Protein AF-A0A1I7E8C4-F1 (afdb_monomer_lite)

Radius of gyration: 21.81 Å; chains: 1; bounding box: 54×44×67 Å

pLDDT: mean 77.08, std 17.87, range [38.06, 98.31]

Secondary structure (DSSP, 8-state):
---HHHHHHHHHHTT---HHHHHHHHHHHHH-HHHHHHHHHHHHHHHHHHHHHHHHHHHHHTT-----------SSHHHHHHHHHHHHHHHHTT--TTHHHHHHHH--PPPP-SS----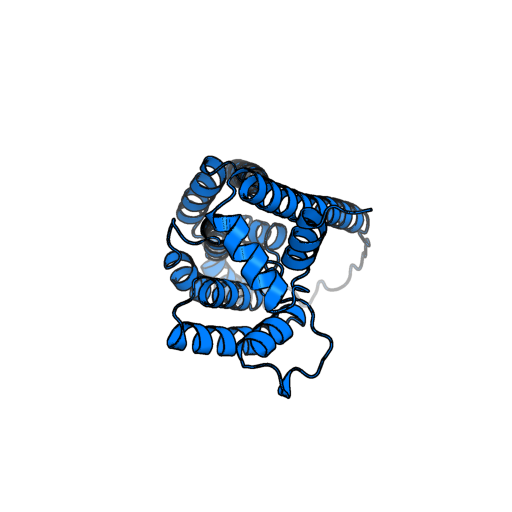S-TTTS-HHHHHHHHHHTT-HHHHHHHHHHHHHHH--HHHHHHHHHHHHHTT-HHHHHHHHTT--TTSTTHHHHHHHHHHHHHHTT-HHHHHHHHHHHHHHTSTTHHHHHHHHHHHHHT-

Foldseek 3Di:
DDDPLVVLLVCLQQVVDDPVSVVVLVVCCVPPPVSVVVSVVVVQVVVVVVVVVVVVVVVVVVVDDDDDDDPDDPPVPPVVCVVCVVVVCVVVVQDQPQLQVLLVVPDDQDQDRPDHPDPDDPPVPDLVSVLNVCVVVLVLVSNLVSLVVVCVVPVALVSLQNNLSSCVSVVNLVVSLVSLVPRDPPHPCVLVSLQSNLSSCSNVVNNVSSLVSLVVNLVVVGPCNVVSVVSNVSVVVSD

InterPro domains:
  IPR011990 Tetratricopeptide-like helical domain superfamily [G3DSA:1.25.40.10] (115-236)
  IPR011990 Tetratricopeptide-like helical domain superfamily [SSF48452] (126-220)

Sequence (239 aa):
MKSDQEVLIDGYLSNSLTALQKQEFNKLMSEDQQFAEEVAFHEKMKVAIRLEERERLKARFNTLDPQSNTKKMWWYAAAAILFFGIMGWWGSAQFSRDSENLYYSYFEPYPNVVEPIVRSDAEQSGLSAQAFAWYEKGEYEKANDAFATLFEENQKAADLFYQAISLMALDRSAEAIPLLEQQKEEDSFYEAAQWYLALAYLKEGQESQARFCLERVREAGGFLSSQAIDLLNELDNTK

Structure (mmCIF, N/CA/C/O backbone):
data_AF-A0A1I7E8C4-F1
#
_entry.id   AF-A0A1I7E8C4-F1
#
loop_
_atom_site.group_PDB
_atom_site.id
_atom_site.type_symbol
_atom_site.label_atom_id
_atom_site.label_alt_id
_atom_site.label_comp_id
_atom_site.label_asym_id
_atom_site.label_entity_id
_atom_site.label_seq_id
_atom_site.pdbx_PDB_ins_code
_atom_site.Cartn_x
_atom_site.Cartn_y
_atom_site.Cartn_z
_atom_site.occupancy
_atom_site.B_iso_or_equiv
_atom_site.auth_seq_id
_atom_site.auth_comp_id
_atom_site.auth_asym_id
_atom_site.auth_atom_id
_atom_site.pdbx_PDB_model_num
ATOM 1 N N . MET A 1 1 ? -3.407 7.619 -37.950 1.00 43.75 1 MET A N 1
ATOM 2 C CA . MET A 1 1 ? -2.054 7.166 -37.564 1.00 43.75 1 MET A CA 1
ATOM 3 C C . MET A 1 1 ? -1.807 7.746 -36.193 1.00 43.75 1 MET A C 1
ATOM 5 O O . MET A 1 1 ? -2.044 8.938 -36.056 1.00 43.75 1 MET A O 1
ATOM 9 N N . LYS A 1 2 ? -1.465 6.918 -35.202 1.00 54.47 2 LYS A N 1
ATOM 10 C CA . LYS A 1 2 ? -1.062 7.429 -33.886 1.00 54.47 2 LYS A CA 1
ATOM 11 C C . LYS A 1 2 ? 0.252 8.191 -34.032 1.00 54.47 2 LYS A C 1
ATOM 13 O O . LYS A 1 2 ? 1.054 7.818 -34.892 1.00 54.47 2 LYS A O 1
ATOM 18 N N . SER A 1 3 ? 0.427 9.254 -33.255 1.00 80.31 3 SER A N 1
ATOM 19 C CA . SER A 1 3 ? 1.704 9.973 -33.184 1.00 80.31 3 SER A CA 1
ATOM 20 C C . SER A 1 3 ? 2.790 9.046 -32.626 1.00 80.31 3 SER A C 1
ATOM 22 O O . SER A 1 3 ? 2.492 8.181 -31.803 1.00 80.31 3 SER A O 1
ATOM 24 N N . ASP A 1 4 ? 4.049 9.229 -33.031 1.00 80.31 4 ASP A N 1
ATOM 25 C CA . ASP A 1 4 ? 5.172 8.462 -32.472 1.00 80.31 4 ASP A CA 1
ATOM 26 C C . ASP A 1 4 ? 5.273 8.651 -30.943 1.00 80.31 4 ASP A C 1
ATOM 28 O O . ASP A 1 4 ? 5.605 7.711 -30.223 1.00 80.31 4 ASP A O 1
ATOM 32 N N . GLN A 1 5 ? 4.876 9.824 -30.433 1.00 82.06 5 GLN A N 1
ATOM 33 C CA . GLN A 1 5 ? 4.755 10.107 -28.997 1.00 82.06 5 GLN A CA 1
ATOM 34 C C . GLN A 1 5 ? 3.624 9.304 -28.336 1.00 82.06 5 GLN A C 1
ATOM 36 O O . GLN A 1 5 ? 3.854 8.674 -27.309 1.00 82.06 5 GLN A O 1
ATOM 41 N N . GLU A 1 6 ? 2.436 9.228 -28.945 1.00 79.19 6 GLU A N 1
ATOM 42 C CA . GLU A 1 6 ? 1.324 8.415 -28.420 1.00 79.19 6 GLU A CA 1
ATOM 43 C C . GLU A 1 6 ? 1.687 6.926 -28.355 1.00 79.19 6 GLU A C 1
ATOM 45 O O . GLU A 1 6 ? 1.296 6.233 -27.421 1.00 79.19 6 GLU A O 1
ATOM 50 N N . VAL A 1 7 ? 2.461 6.419 -29.321 1.00 83.19 7 VAL A N 1
ATOM 51 C CA . VAL A 1 7 ? 2.943 5.027 -29.309 1.00 83.19 7 VAL A CA 1
ATOM 52 C C . VAL A 1 7 ? 3.893 4.784 -28.135 1.00 83.19 7 VAL A C 1
ATOM 54 O O . VAL A 1 7 ? 3.841 3.719 -27.518 1.00 83.19 7 VAL A O 1
ATOM 57 N N . LEU A 1 8 ? 4.739 5.763 -27.806 1.00 84.62 8 LEU A N 1
ATOM 58 C CA . LEU A 1 8 ? 5.623 5.697 -26.645 1.00 84.62 8 LEU A CA 1
ATOM 59 C C . LEU A 1 8 ? 4.842 5.793 -25.328 1.00 84.62 8 LEU A C 1
ATOM 61 O O . LEU A 1 8 ? 5.138 5.041 -24.406 1.00 84.62 8 LEU A O 1
ATOM 65 N N . ILE A 1 9 ? 3.821 6.648 -25.248 1.00 81.75 9 ILE A N 1
ATOM 66 C CA . ILE A 1 9 ? 2.951 6.774 -24.069 1.00 81.75 9 ILE A CA 1
ATOM 67 C C . ILE A 1 9 ? 2.150 5.485 -23.860 1.00 81.75 9 ILE A C 1
ATOM 69 O O . ILE A 1 9 ? 2.196 4.889 -22.787 1.00 81.75 9 ILE A O 1
ATOM 73 N N . ASP A 1 10 ? 1.470 4.987 -24.891 1.00 74.69 10 ASP A N 1
ATOM 74 C CA . ASP A 1 10 ? 0.711 3.735 -24.822 1.00 74.69 10 ASP A CA 1
ATOM 75 C C . ASP A 1 10 ? 1.617 2.553 -24.481 1.00 74.69 10 ASP A C 1
ATOM 77 O O . ASP A 1 10 ? 1.262 1.696 -23.665 1.00 74.69 10 ASP A O 1
ATOM 81 N N . GLY A 1 11 ? 2.799 2.506 -25.097 1.00 72.81 11 GLY A N 1
ATOM 82 C CA . GLY A 1 11 ? 3.806 1.493 -24.832 1.00 72.81 11 GLY A CA 1
ATOM 83 C C . GLY A 1 11 ? 4.326 1.563 -23.399 1.00 72.81 11 GLY A C 1
ATOM 84 O O . GLY A 1 11 ? 4.475 0.524 -22.764 1.00 72.81 11 GLY A O 1
ATOM 85 N N . TYR A 1 12 ? 4.543 2.762 -22.860 1.00 82.56 12 TYR A N 1
ATOM 86 C CA . TYR A 1 12 ? 4.941 2.983 -21.470 1.00 82.56 12 TYR A CA 1
ATOM 87 C C . TYR A 1 12 ? 3.856 2.503 -20.504 1.00 82.56 12 TYR A C 1
ATOM 89 O O . TYR A 1 12 ? 4.106 1.648 -19.658 1.00 82.56 12 TYR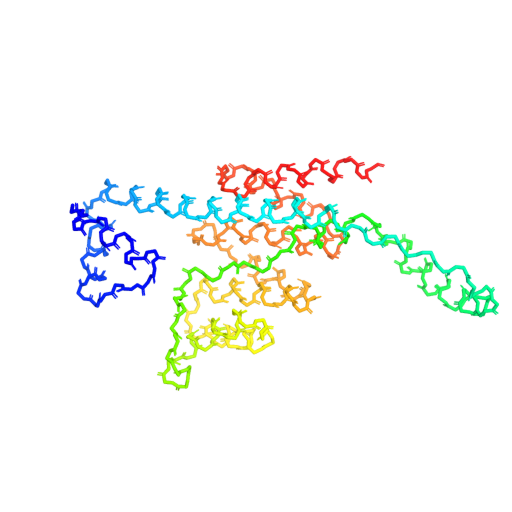 A O 1
ATOM 97 N N . LEU A 1 13 ? 2.613 2.940 -20.711 1.00 72.12 13 LEU A N 1
ATOM 98 C CA . LEU A 1 13 ? 1.470 2.583 -19.866 1.00 72.12 13 LEU A CA 1
ATOM 99 C C . LEU A 1 13 ? 1.130 1.093 -19.917 1.00 72.12 13 LEU A C 1
ATOM 101 O O . LEU A 1 13 ? 0.469 0.576 -19.015 1.00 72.12 13 LEU A O 1
ATOM 105 N N . SER A 1 14 ? 1.490 0.406 -21.000 1.00 72.31 14 SER A N 1
ATOM 106 C CA . SER A 1 14 ? 1.326 -1.043 -21.167 1.00 72.31 14 SER A CA 1
ATOM 107 C C . SER A 1 14 ? 2.608 -1.837 -20.887 1.00 72.31 14 SER A C 1
ATOM 109 O O . SER A 1 14 ? 2.604 -3.051 -21.070 1.00 72.31 14 SER A O 1
ATOM 111 N N . ASN A 1 15 ? 3.683 -1.152 -20.481 1.00 71.06 15 ASN A N 1
ATOM 112 C CA . ASN A 1 15 ? 5.070 -1.618 -20.396 1.00 71.06 15 ASN A CA 1
ATOM 113 C C . ASN A 1 15 ? 5.481 -2.569 -21.540 1.00 71.06 15 ASN A C 1
ATOM 115 O O . ASN A 1 15 ? 6.072 -3.625 -21.341 1.00 71.06 15 ASN A O 1
ATOM 119 N N . SER A 1 16 ? 5.162 -2.172 -22.770 1.00 77.56 16 SER A N 1
ATOM 120 C CA . SER A 1 16 ? 5.524 -2.863 -24.011 1.00 77.56 16 SER A CA 1
ATOM 121 C C . SER A 1 16 ? 6.639 -2.156 -24.796 1.00 77.56 16 SER A C 1
ATOM 123 O O . SER A 1 16 ? 6.930 -2.532 -25.933 1.00 77.56 16 SER A O 1
ATOM 125 N N . LEU A 1 17 ? 7.293 -1.147 -24.200 1.00 76.62 17 LEU A N 1
ATOM 126 C CA . LEU A 1 17 ? 8.412 -0.445 -24.834 1.00 76.62 17 LEU A CA 1
ATOM 127 C C . LEU A 1 17 ? 9.632 -1.353 -25.002 1.00 76.62 17 LEU A C 1
ATOM 129 O O . LEU A 1 17 ? 10.129 -1.960 -24.054 1.00 76.62 17 LEU A O 1
ATOM 133 N N . THR A 1 18 ? 10.183 -1.364 -26.213 1.00 83.62 18 THR A N 1
ATOM 134 C CA . THR A 1 18 ? 11.514 -1.925 -26.477 1.00 83.62 18 THR A CA 1
ATOM 135 C C . THR A 1 18 ? 12.613 -1.089 -25.815 1.00 83.62 18 THR A C 1
ATOM 137 O O . THR A 1 18 ? 12.408 0.076 -25.480 1.00 83.62 18 THR A O 1
ATOM 140 N N . ALA A 1 19 ? 13.820 -1.645 -25.670 1.00 80.75 19 ALA A N 1
ATOM 141 C CA . ALA A 1 19 ? 14.951 -0.933 -25.061 1.00 80.75 19 ALA A CA 1
ATOM 142 C C . ALA A 1 19 ? 15.253 0.422 -25.736 1.00 80.75 19 ALA A C 1
ATOM 144 O O . ALA A 1 19 ? 15.500 1.410 -25.047 1.00 80.75 19 ALA A O 1
ATOM 145 N N . LEU A 1 20 ? 15.165 0.485 -27.071 1.00 79.56 20 LEU A N 1
ATOM 146 C CA . LEU A 1 20 ? 15.353 1.724 -27.834 1.00 79.56 20 LEU A CA 1
ATOM 147 C C . LEU A 1 20 ? 14.235 2.737 -27.567 1.00 79.56 20 LEU A C 1
ATOM 149 O O . LEU A 1 20 ? 14.500 3.916 -27.362 1.00 79.56 20 LEU A O 1
ATOM 153 N N . GLN A 1 21 ? 12.987 2.273 -27.513 1.00 77.69 21 GLN A N 1
ATOM 154 C CA . GLN A 1 21 ? 11.841 3.129 -27.210 1.00 77.69 21 GLN A CA 1
ATOM 155 C C . GLN A 1 21 ? 11.849 3.619 -25.763 1.00 77.69 21 GLN A C 1
ATOM 157 O O . GLN A 1 21 ? 11.443 4.742 -25.508 1.00 77.69 21 GLN A O 1
ATOM 162 N N . LYS A 1 22 ? 12.337 2.814 -24.816 1.00 83.31 22 LYS A N 1
ATOM 163 C CA . LYS A 1 22 ? 12.478 3.209 -23.411 1.00 83.31 22 LYS A CA 1
ATOM 164 C C . LYS A 1 22 ? 13.545 4.291 -23.241 1.00 83.31 22 LYS A C 1
ATOM 166 O O . LYS A 1 22 ? 13.355 5.222 -22.468 1.00 83.31 22 LYS A O 1
ATOM 171 N N . GLN A 1 23 ? 14.642 4.196 -23.994 1.00 86.12 23 GLN A N 1
ATOM 172 C CA . GLN A 1 23 ? 15.657 5.247 -24.040 1.00 86.12 23 GLN A CA 1
ATOM 173 C C . GLN A 1 23 ? 15.088 6.552 -24.612 1.00 86.12 23 GLN A C 1
ATOM 175 O O . GLN A 1 23 ? 15.300 7.610 -24.023 1.00 86.12 23 GLN A O 1
ATOM 180 N N . GLU A 1 24 ? 14.344 6.473 -25.715 1.00 86.75 24 GLU A N 1
ATOM 181 C CA . GLU A 1 24 ? 13.704 7.641 -26.329 1.00 86.75 24 GLU A CA 1
ATOM 182 C C . GLU A 1 24 ? 12.630 8.250 -25.418 1.00 86.75 24 GLU A C 1
ATOM 184 O O . GLU A 1 24 ? 12.605 9.458 -25.213 1.00 86.75 24 GLU A O 1
ATOM 189 N N . PHE A 1 25 ? 11.804 7.413 -24.791 1.00 90.38 25 PHE A N 1
ATOM 190 C CA . PHE A 1 25 ? 10.802 7.832 -23.817 1.00 90.38 25 PHE A CA 1
ATOM 191 C C . PHE A 1 25 ? 11.436 8.593 -22.649 1.00 90.38 25 PHE A C 1
ATOM 193 O O . PHE A 1 25 ? 11.010 9.699 -22.337 1.00 90.38 25 PHE A O 1
ATOM 200 N N . ASN A 1 26 ? 12.494 8.045 -22.041 1.00 87.38 26 ASN A N 1
ATOM 201 C CA . ASN A 1 26 ? 13.185 8.691 -20.922 1.00 87.38 26 ASN A CA 1
ATOM 202 C C . ASN A 1 26 ? 13.819 10.025 -21.330 1.00 87.38 26 ASN A C 1
ATOM 204 O O . ASN A 1 26 ? 13.781 10.985 -20.564 1.00 87.38 26 ASN A O 1
ATOM 208 N N . LYS A 1 27 ? 14.391 10.086 -22.536 1.00 90.69 27 LYS A N 1
ATOM 209 C CA . LYS A 1 27 ? 14.957 11.315 -23.088 1.00 90.69 27 LYS A CA 1
ATOM 210 C C . LYS A 1 27 ? 13.877 12.386 -23.230 1.00 90.69 27 LYS A C 1
ATOM 212 O O . LYS A 1 27 ? 14.035 13.472 -22.675 1.00 90.69 27 LYS A O 1
ATOM 217 N N . LEU A 1 28 ? 12.764 12.058 -23.886 1.00 88.38 28 LEU A N 1
ATOM 218 C CA . LEU A 1 28 ? 11.623 12.962 -24.036 1.00 88.38 28 LEU A CA 1
ATOM 219 C C . LEU A 1 28 ? 11.037 13.360 -22.676 1.00 88.38 28 LEU A C 1
ATOM 221 O O . LEU A 1 28 ? 10.656 14.508 -22.501 1.00 88.38 28 LEU A O 1
ATOM 225 N N . MET A 1 29 ? 11.059 12.471 -21.681 1.00 87.38 29 MET A N 1
ATOM 226 C CA . MET A 1 29 ? 10.617 12.796 -20.324 1.00 87.38 29 MET A CA 1
ATOM 227 C C . MET A 1 29 ? 11.492 13.807 -19.593 1.00 87.38 29 MET A C 1
ATOM 229 O O . MET A 1 29 ? 10.996 14.553 -18.754 1.00 87.38 29 MET A O 1
ATOM 233 N N . SER A 1 30 ? 12.780 13.860 -19.922 1.00 86.94 30 SER A N 1
ATOM 234 C CA . SER A 1 30 ? 13.703 14.842 -19.351 1.00 86.94 30 SER A CA 1
ATOM 235 C C . SER A 1 30 ? 13.810 16.142 -20.152 1.00 86.94 30 SER A C 1
ATOM 237 O O . SER A 1 30 ? 14.129 17.182 -19.581 1.00 86.94 30 SER A O 1
ATOM 239 N N . GLU A 1 31 ? 13.581 16.088 -21.466 1.00 89.69 31 GLU A N 1
ATOM 240 C CA . GLU A 1 31 ? 13.843 17.202 -22.386 1.00 89.69 31 GLU A CA 1
ATOM 241 C C . GLU A 1 31 ? 12.569 17.939 -22.827 1.00 89.69 31 GLU A C 1
ATOM 243 O O . GLU A 1 31 ? 12.647 19.114 -23.187 1.00 89.69 31 GLU A O 1
ATOM 248 N N . ASP A 1 32 ? 11.406 17.282 -22.789 1.00 91.25 32 ASP A N 1
ATOM 249 C CA . ASP A 1 32 ? 10.129 17.818 -23.260 1.00 91.25 32 ASP A CA 1
ATOM 250 C C . ASP A 1 32 ? 9.081 17.821 -22.136 1.00 91.25 32 ASP A C 1
ATOM 252 O O . ASP A 1 32 ? 8.469 16.808 -21.789 1.00 91.25 32 ASP A O 1
ATOM 256 N N . GLN A 1 33 ? 8.854 19.011 -21.579 1.00 85.00 33 GLN A N 1
ATOM 257 C CA . GLN A 1 33 ? 7.857 19.227 -20.534 1.00 85.00 33 GLN A CA 1
ATOM 258 C C . GLN A 1 33 ? 6.432 18.901 -21.009 1.00 85.00 33 GLN A C 1
ATOM 260 O O . GLN A 1 33 ? 5.639 18.372 -20.232 1.00 85.00 33 GLN A O 1
ATOM 265 N N . GLN A 1 34 ? 6.100 19.182 -22.272 1.00 83.44 34 GLN A N 1
ATOM 266 C CA . GLN A 1 34 ? 4.759 18.941 -22.803 1.00 83.44 34 GLN A CA 1
ATOM 267 C C . GLN A 1 34 ? 4.477 17.437 -22.890 1.00 83.44 34 GLN A C 1
ATOM 269 O O . GLN A 1 34 ? 3.398 16.984 -22.515 1.00 83.44 34 GLN A O 1
ATOM 274 N N . PHE A 1 35 ? 5.476 16.656 -23.302 1.00 87.06 35 PHE A N 1
ATOM 275 C CA . PHE A 1 35 ? 5.388 15.199 -23.324 1.00 87.06 35 PHE A CA 1
ATOM 276 C C . PHE A 1 35 ? 5.259 14.601 -21.908 1.00 87.06 35 PHE A C 1
ATOM 278 O O . PHE A 1 35 ? 4.495 13.657 -21.706 1.00 87.06 35 PHE A O 1
ATOM 285 N N . ALA A 1 36 ? 5.941 15.168 -20.905 1.00 79.56 36 ALA A N 1
ATOM 286 C CA . ALA A 1 36 ? 5.804 14.752 -19.502 1.00 79.56 36 ALA A CA 1
ATOM 287 C C . ALA A 1 36 ? 4.412 15.017 -18.925 1.00 79.56 36 ALA A C 1
ATOM 289 O O . ALA A 1 36 ? 3.841 14.157 -18.248 1.00 79.56 36 ALA A O 1
ATOM 290 N N . GLU A 1 37 ? 3.834 16.176 -19.230 1.00 79.69 37 GLU A N 1
ATOM 291 C CA . GLU A 1 37 ? 2.463 16.503 -18.838 1.00 79.69 37 GLU A CA 1
ATOM 292 C C . GLU A 1 37 ? 1.444 15.563 -19.505 1.00 79.69 37 GLU A C 1
ATOM 294 O O . GLU A 1 37 ? 0.478 15.141 -18.864 1.00 79.69 37 GLU A O 1
ATOM 299 N N . GLU A 1 38 ? 1.683 15.172 -20.758 1.00 77.12 38 GLU A N 1
ATOM 300 C CA . GLU A 1 38 ? 0.827 14.247 -21.505 1.00 77.12 38 GLU A CA 1
ATOM 301 C C . GLU A 1 38 ? 0.887 12.812 -20.952 1.00 77.12 38 GLU A C 1
ATOM 303 O O . GLU A 1 38 ? -0.157 12.189 -20.746 1.00 77.12 38 GLU A O 1
ATOM 308 N N . VAL A 1 39 ? 2.078 12.309 -20.602 1.00 82.19 39 VAL A N 1
ATOM 309 C CA . VAL A 1 39 ? 2.235 11.025 -19.891 1.00 82.19 39 VAL A CA 1
ATOM 310 C C . VAL A 1 39 ? 1.458 11.038 -18.575 1.00 82.19 39 VAL A C 1
ATOM 312 O O . VAL A 1 39 ? 0.634 10.150 -18.341 1.00 82.19 39 VAL A O 1
ATOM 315 N N . ALA A 1 40 ? 1.658 12.068 -17.748 1.00 76.75 40 ALA A N 1
ATOM 316 C CA . ALA A 1 40 ? 0.983 12.189 -16.458 1.00 76.75 40 ALA A CA 1
ATOM 317 C C . ALA A 1 40 ? -0.546 12.269 -16.611 1.00 76.75 40 ALA A C 1
ATOM 319 O O . ALA A 1 40 ? -1.295 11.735 -15.791 1.00 76.75 40 ALA A O 1
ATOM 320 N N . PHE A 1 41 ? -1.040 12.919 -17.667 1.00 78.88 41 PHE A N 1
ATOM 321 C CA . PHE A 1 41 ? -2.466 12.963 -17.983 1.00 78.88 41 PHE A CA 1
ATOM 322 C C . PHE A 1 41 ? -3.018 11.582 -18.360 1.00 78.88 41 PHE A C 1
ATOM 324 O O . PHE A 1 41 ? -4.056 11.168 -17.834 1.00 78.88 41 PHE A O 1
ATOM 331 N N . HIS A 1 42 ? -2.322 10.841 -19.223 1.00 70.62 42 HIS A N 1
ATOM 332 C CA . HIS A 1 42 ? -2.754 9.505 -19.625 1.00 70.62 42 HIS A CA 1
ATOM 333 C C . HIS A 1 42 ? -2.702 8.490 -18.470 1.00 70.62 42 HIS A C 1
ATOM 335 O O . HIS A 1 42 ? -3.591 7.640 -18.368 1.00 70.62 42 HIS A O 1
ATOM 341 N N . GLU A 1 43 ? -1.723 8.591 -17.566 1.00 74.56 43 GLU A N 1
ATOM 342 C CA . GLU A 1 43 ? -1.694 7.812 -16.322 1.00 74.56 43 GLU A CA 1
ATOM 343 C C . GLU A 1 43 ? -2.929 8.091 -15.463 1.00 74.56 43 GLU A C 1
ATOM 345 O O . GLU A 1 43 ? -3.655 7.160 -15.097 1.00 74.56 43 GLU A O 1
ATOM 350 N N . LYS A 1 44 ? -3.225 9.375 -15.218 1.00 67.50 44 LYS A N 1
ATOM 351 C CA . LYS A 1 44 ? -4.407 9.811 -14.459 1.00 67.50 44 LYS A CA 1
ATOM 352 C C . LYS A 1 44 ? -5.702 9.292 -15.077 1.00 67.50 44 LYS A C 1
ATOM 354 O O . LYS A 1 44 ? -6.553 8.774 -14.358 1.00 67.50 44 LYS A O 1
ATOM 359 N N . MET A 1 45 ? -5.843 9.370 -16.400 1.00 70.31 45 MET A N 1
ATOM 360 C CA . MET A 1 45 ? -7.012 8.845 -17.111 1.00 70.31 45 MET A CA 1
ATOM 361 C C . MET A 1 45 ? -7.166 7.333 -16.952 1.00 70.31 45 MET A C 1
ATOM 363 O O . MET A 1 45 ? -8.266 6.847 -16.696 1.00 70.31 45 MET A O 1
ATOM 367 N N . LYS A 1 46 ? -6.082 6.568 -17.101 1.00 67.12 46 LYS A N 1
ATOM 368 C CA . LYS A 1 46 ? -6.133 5.104 -17.021 1.00 67.12 46 LYS A CA 1
ATOM 369 C C . LYS A 1 46 ? -6.512 4.629 -15.620 1.00 67.12 46 LYS A C 1
ATOM 371 O O . LYS A 1 46 ? -7.271 3.670 -15.478 1.00 67.12 46 LYS A O 1
ATOM 376 N N . VAL A 1 47 ? -5.997 5.308 -14.599 1.00 66.75 47 VAL A N 1
ATOM 377 C CA . VAL A 1 47 ? -6.346 5.076 -13.195 1.00 66.75 47 VAL A CA 1
ATOM 378 C C . VAL A 1 47 ? -7.814 5.436 -12.950 1.00 66.75 47 VAL A C 1
ATOM 380 O O . VAL A 1 47 ? -8.562 4.594 -12.456 1.00 66.75 47 VAL A O 1
ATOM 383 N N . ALA A 1 48 ? -8.260 6.615 -13.394 1.00 66.50 48 ALA A N 1
ATOM 384 C CA . ALA A 1 48 ? -9.643 7.063 -13.238 1.00 66.50 48 ALA A CA 1
ATOM 385 C C . ALA A 1 48 ? -10.666 6.130 -13.904 1.00 66.50 48 ALA A C 1
ATOM 387 O O . ALA A 1 48 ? -11.650 5.764 -13.267 1.00 66.50 48 ALA A O 1
ATOM 388 N N . ILE A 1 49 ? -10.411 5.674 -15.136 1.00 66.56 49 ILE A N 1
ATOM 389 C CA . ILE A 1 49 ? -11.297 4.737 -15.849 1.00 66.56 49 ILE A CA 1
ATOM 390 C C . ILE A 1 49 ? -11.440 3.420 -15.078 1.00 66.56 49 ILE A C 1
ATOM 392 O O . ILE A 1 49 ? -12.547 2.914 -14.919 1.00 66.56 49 ILE A O 1
ATOM 396 N N . ARG A 1 50 ? -10.337 2.868 -14.557 1.00 63.88 50 ARG A N 1
ATOM 397 C CA . ARG A 1 50 ? -10.387 1.617 -13.782 1.00 63.88 50 ARG A CA 1
ATOM 398 C C . ARG A 1 50 ? -11.168 1.772 -12.482 1.00 63.88 50 ARG A C 1
ATOM 400 O O . ARG A 1 50 ? -11.836 0.834 -12.056 1.00 63.88 50 ARG A O 1
ATOM 407 N N . LEU A 1 51 ? -11.080 2.935 -11.847 1.00 62.53 51 LEU A N 1
ATOM 408 C CA . LEU A 1 51 ? -11.785 3.209 -10.599 1.00 62.53 51 LEU A CA 1
ATOM 409 C C . LEU A 1 51 ? -13.271 3.493 -10.832 1.00 62.53 51 LEU A C 1
ATOM 411 O O . LEU A 1 51 ? -14.098 3.007 -10.070 1.00 62.53 51 LEU A O 1
ATOM 415 N N . GLU A 1 52 ? -13.636 4.142 -11.935 1.00 67.69 52 GLU A N 1
ATOM 416 C CA . GLU A 1 52 ? -15.034 4.244 -12.365 1.00 67.69 52 GLU A CA 1
ATOM 417 C C . GLU A 1 52 ? -15.628 2.862 -12.699 1.00 67.69 52 GLU A C 1
ATOM 419 O O . GLU A 1 52 ? -16.740 2.531 -12.280 1.00 67.69 52 GLU A O 1
ATOM 424 N N . GLU A 1 53 ? -14.879 2.008 -13.408 1.00 66.38 53 GLU A N 1
ATOM 425 C CA . GLU A 1 53 ? -15.279 0.619 -13.662 1.00 66.38 53 GLU A CA 1
ATOM 426 C C . GLU A 1 53 ? -15.474 -0.163 -12.357 1.00 66.38 53 GLU A C 1
ATOM 428 O O . GLU A 1 53 ? -16.451 -0.908 -12.230 1.00 66.38 53 GLU A O 1
ATOM 433 N N . ARG A 1 54 ? -14.594 0.046 -11.372 1.00 62.25 54 ARG A N 1
ATOM 434 C CA . ARG A 1 54 ? -14.680 -0.539 -10.029 1.00 62.25 54 ARG A CA 1
ATOM 435 C C . ARG A 1 54 ? -15.931 -0.081 -9.280 1.00 62.25 54 ARG A C 1
ATOM 437 O O . ARG A 1 54 ? -16.665 -0.932 -8.783 1.00 62.25 54 ARG A O 1
ATOM 444 N N . GLU A 1 55 ? -16.223 1.216 -9.239 1.00 71.00 55 GLU A N 1
ATOM 445 C CA . GLU A 1 55 ? -17.439 1.740 -8.597 1.00 71.00 55 GLU A CA 1
ATOM 446 C C . GLU A 1 55 ? -18.704 1.187 -9.260 1.00 71.00 55 GLU A C 1
ATOM 448 O O . GLU A 1 55 ? -19.654 0.759 -8.598 1.00 71.00 55 GLU A O 1
ATOM 453 N N . ARG A 1 56 ? -18.695 1.067 -10.590 1.00 66.50 56 ARG A N 1
ATOM 454 C CA . ARG A 1 56 ? -19.790 0.450 -11.343 1.00 66.50 56 ARG A CA 1
ATOM 455 C C . ARG A 1 56 ? -19.945 -1.046 -11.045 1.00 66.50 56 ARG A C 1
ATOM 457 O O . ARG A 1 56 ? -21.071 -1.552 -11.029 1.00 66.50 56 ARG A O 1
ATOM 464 N N . LEU A 1 57 ? -18.843 -1.762 -10.825 1.00 65.12 57 LEU A N 1
ATOM 465 C CA . LEU A 1 57 ? -18.830 -3.166 -10.402 1.00 65.12 57 LEU A CA 1
ATOM 466 C C . LEU A 1 57 ? -19.366 -3.324 -8.973 1.00 65.12 57 LEU A C 1
ATOM 468 O O . LEU A 1 57 ? -20.257 -4.147 -8.761 1.00 65.12 57 LEU A O 1
ATOM 472 N N . LYS A 1 58 ? -18.916 -2.497 -8.023 1.00 63.91 58 LYS A N 1
ATOM 473 C CA . LYS A 1 58 ? -19.426 -2.458 -6.641 1.00 63.91 58 LYS A CA 1
ATOM 474 C C . LYS A 1 58 ? -20.926 -2.164 -6.597 1.00 63.91 58 LYS A C 1
ATOM 476 O O . LYS A 1 58 ? -21.682 -2.902 -5.966 1.00 63.91 58 LYS A O 1
ATOM 481 N N . ALA A 1 59 ? -21.389 -1.169 -7.355 1.00 72.88 59 ALA A N 1
ATOM 482 C CA . ALA A 1 59 ? -22.808 -0.840 -7.465 1.00 72.88 59 ALA A CA 1
ATOM 483 C C . ALA A 1 59 ? -23.649 -2.011 -8.007 1.00 72.88 59 ALA A C 1
ATOM 485 O O . ALA A 1 59 ? -24.785 -2.203 -7.580 1.00 72.88 59 ALA A O 1
ATOM 486 N N . ARG A 1 60 ? -23.098 -2.834 -8.914 1.00 63.22 60 ARG A N 1
ATOM 487 C CA . ARG A 1 60 ? -23.757 -4.071 -9.364 1.00 63.22 60 ARG A CA 1
ATOM 488 C C . ARG A 1 60 ? -23.785 -5.147 -8.280 1.00 63.22 60 ARG A C 1
ATOM 490 O O . ARG A 1 60 ? -24.810 -5.810 -8.140 1.00 63.22 60 ARG A O 1
ATOM 497 N N . PHE A 1 61 ? -22.714 -5.319 -7.512 1.00 54.78 61 PHE A N 1
ATOM 498 C CA . PHE A 1 61 ? -22.668 -6.311 -6.432 1.00 54.78 61 PHE A CA 1
ATOM 499 C C . PHE A 1 61 ? -23.635 -5.989 -5.286 1.00 54.78 61 PHE A C 1
ATOM 501 O O . PHE A 1 61 ? -24.326 -6.891 -4.823 1.00 54.78 61 PHE A O 1
ATOM 508 N N . ASN A 1 62 ? -23.809 -4.715 -4.928 1.00 56.47 62 ASN A N 1
ATOM 509 C CA . ASN A 1 62 ? -24.777 -4.292 -3.905 1.00 56.47 62 ASN A CA 1
ATOM 510 C C . ASN A 1 62 ? -26.252 -4.511 -4.304 1.00 56.47 62 ASN A C 1
ATOM 512 O O . ASN A 1 62 ? -27.140 -4.398 -3.464 1.00 56.47 62 ASN A O 1
ATOM 516 N N . THR A 1 63 ? -26.541 -4.851 -5.567 1.00 58.59 63 THR A N 1
ATOM 517 C CA . THR A 1 63 ? -27.896 -5.248 -6.008 1.00 58.59 63 THR A CA 1
ATOM 518 C C . THR A 1 63 ? -28.163 -6.755 -5.910 1.00 58.59 63 THR A C 1
ATOM 520 O O . THR A 1 63 ? -29.272 -7.200 -6.211 1.00 58.59 63 THR A O 1
ATOM 523 N N . LEU A 1 64 ? -27.175 -7.549 -5.482 1.00 50.38 64 LEU A N 1
ATOM 524 C CA . LEU A 1 64 ? -27.255 -9.004 -5.350 1.00 50.38 64 LEU A CA 1
ATOM 525 C C . LEU A 1 64 ? -27.269 -9.424 -3.872 1.00 50.38 64 LEU A C 1
ATOM 527 O O . LEU A 1 64 ? -26.335 -10.057 -3.394 1.00 50.38 64 LEU A O 1
ATOM 531 N N . ASP A 1 65 ? -28.349 -9.109 -3.159 1.00 44.06 65 ASP A N 1
ATOM 532 C CA . ASP A 1 65 ? -28.628 -9.675 -1.832 1.00 44.06 65 ASP A CA 1
ATOM 533 C C . ASP A 1 65 ? -29.411 -10.999 -1.974 1.00 44.06 65 ASP A C 1
ATOM 535 O O . ASP A 1 65 ? -30.560 -10.986 -2.436 1.00 44.06 65 ASP A O 1
ATOM 539 N N . PRO A 1 66 ? -28.879 -12.165 -1.558 1.00 43.41 66 PRO A N 1
ATOM 540 C CA . PRO A 1 66 ? -29.689 -13.351 -1.356 1.00 43.41 66 PRO A CA 1
ATOM 541 C C . PRO A 1 66 ? -30.260 -13.332 0.067 1.00 43.41 66 PRO A C 1
ATOM 543 O O . PRO A 1 66 ? -29.590 -13.686 1.038 1.00 43.41 66 PRO A O 1
ATOM 546 N N . GLN A 1 67 ? -31.544 -12.987 0.201 1.00 42.19 67 GLN A N 1
ATOM 547 C CA . GLN A 1 67 ? -32.288 -13.298 1.421 1.00 42.19 67 GLN A CA 1
ATOM 548 C C . GLN A 1 67 ? -32.288 -14.816 1.648 1.00 42.19 67 GLN A C 1
ATOM 550 O O . GLN A 1 67 ? -32.943 -15.555 0.912 1.00 42.19 67 GLN A O 1
ATOM 555 N N . SER A 1 68 ? -31.619 -15.293 2.701 1.00 39.38 68 SER A N 1
ATOM 556 C CA . SER A 1 68 ? -31.834 -16.652 3.205 1.00 39.38 68 SER A CA 1
ATOM 557 C C . SER A 1 68 ? -32.262 -16.636 4.673 1.00 39.38 68 SER A C 1
ATOM 559 O O . SER A 1 68 ? -31.519 -16.335 5.602 1.00 39.38 68 SER A O 1
ATOM 561 N N . ASN A 1 69 ? -33.546 -16.938 4.856 1.00 43.94 69 ASN A N 1
ATOM 562 C CA . ASN A 1 69 ? -34.187 -17.237 6.125 1.00 43.94 69 ASN A CA 1
ATOM 563 C C . ASN A 1 69 ? -33.946 -18.711 6.468 1.00 43.94 69 ASN A C 1
ATOM 565 O O . ASN A 1 69 ? -34.519 -19.573 5.805 1.00 43.94 69 ASN A O 1
ATOM 569 N N . THR A 1 70 ? -33.250 -19.018 7.565 1.00 38.06 70 THR A N 1
ATOM 570 C CA . THR A 1 70 ? -33.416 -20.317 8.243 1.00 38.06 70 THR A CA 1
ATOM 571 C C . THR A 1 70 ? -33.375 -20.165 9.762 1.00 38.06 70 THR A C 1
ATOM 573 O O . THR A 1 70 ? -32.337 -20.265 10.412 1.00 38.06 70 THR A O 1
ATOM 576 N N . LYS A 1 71 ? -34.559 -19.970 10.352 1.00 50.06 71 LYS A N 1
ATOM 577 C CA . LYS A 1 71 ? -34.822 -20.224 11.773 1.00 50.06 71 LYS A CA 1
ATOM 578 C C . LYS A 1 71 ? -34.750 -21.733 12.028 1.00 50.06 71 LYS A C 1
ATOM 580 O O . LYS A 1 71 ? -35.605 -22.443 11.505 1.00 50.06 71 LYS A O 1
ATOM 585 N N . LYS A 1 72 ? -33.781 -22.190 12.835 1.00 48.97 72 LYS A N 1
ATOM 586 C CA . LYS A 1 72 ? -33.825 -23.364 13.750 1.00 48.97 72 LYS A CA 1
ATOM 587 C C . LYS A 1 72 ? -32.407 -23.710 14.246 1.00 48.97 72 LYS A C 1
ATOM 589 O O . LYS A 1 72 ? -31.784 -24.636 13.751 1.00 48.97 72 LYS A O 1
ATOM 594 N N . MET A 1 73 ? -31.901 -22.976 15.240 1.00 43.50 73 MET A N 1
ATOM 595 C CA . MET A 1 73 ? -30.664 -23.342 15.964 1.00 43.50 73 MET A CA 1
ATOM 596 C C . MET A 1 73 ? -30.652 -22.726 17.379 1.00 43.50 73 MET A C 1
ATOM 598 O O . MET A 1 73 ? -29.657 -22.176 17.832 1.00 43.50 73 MET A O 1
ATOM 602 N N . TRP A 1 74 ? -31.793 -22.727 18.078 1.00 39.34 74 TRP A N 1
ATOM 603 C CA . TRP A 1 74 ? -31.947 -21.971 19.332 1.00 39.34 74 TRP A CA 1
ATOM 604 C C . TRP A 1 74 ? -31.483 -22.681 20.610 1.00 39.34 74 TRP A C 1
ATOM 606 O O . TRP A 1 74 ? -31.473 -22.039 21.654 1.00 39.34 74 TRP A O 1
ATOM 616 N N . TRP A 1 75 ? -31.054 -23.949 20.581 1.00 38.31 75 TRP A N 1
ATOM 617 C CA . TRP A 1 75 ? -30.744 -24.687 21.824 1.00 38.31 75 TRP A CA 1
ATOM 618 C C . TRP A 1 75 ? -29.261 -25.021 22.060 1.00 38.31 75 TRP A C 1
ATOM 620 O O . TRP A 1 75 ? -28.923 -25.473 23.148 1.00 38.31 75 TRP A O 1
ATOM 630 N N . TYR A 1 76 ? -28.354 -24.700 21.128 1.00 46.31 76 TYR A N 1
ATOM 631 C CA . TYR A 1 76 ? -26.897 -24.786 21.367 1.00 46.31 76 TYR A CA 1
ATOM 632 C C . TYR A 1 76 ? -26.264 -23.455 21.820 1.00 46.31 76 TYR A C 1
ATOM 634 O O . TYR A 1 76 ? -25.087 -23.411 22.167 1.00 46.31 76 TYR A O 1
ATOM 642 N N . ALA A 1 77 ? -27.042 -22.367 21.861 1.00 44.47 77 ALA A N 1
ATOM 643 C CA . ALA A 1 77 ? -26.536 -21.017 22.104 1.00 44.47 77 ALA A CA 1
ATOM 644 C C . ALA A 1 77 ? -26.167 -20.735 23.578 1.00 44.47 77 ALA A C 1
ATOM 646 O O . ALA A 1 77 ? -25.225 -19.998 23.842 1.00 44.47 77 ALA A O 1
ATOM 647 N N . ALA A 1 78 ? -26.845 -21.338 24.560 1.00 47.66 78 ALA A N 1
ATOM 648 C CA . ALA A 1 78 ? -26.725 -20.906 25.960 1.00 47.66 78 ALA A CA 1
ATOM 649 C C . ALA A 1 78 ? -25.351 -21.179 26.615 1.00 47.66 78 ALA A C 1
ATOM 651 O O . ALA A 1 78 ? -24.927 -20.409 27.473 1.00 47.66 78 ALA A O 1
ATOM 652 N N . ALA A 1 79 ? -24.632 -22.233 26.208 1.00 46.50 79 ALA A N 1
ATOM 653 C CA . ALA A 1 79 ? -23.331 -22.586 26.795 1.00 46.50 79 ALA A CA 1
ATOM 654 C C . ALA A 1 79 ? -22.141 -21.869 26.123 1.00 46.50 79 ALA A C 1
ATOM 656 O O . ALA A 1 79 ? -21.154 -21.561 26.787 1.00 46.50 79 ALA A O 1
ATOM 657 N N . ALA A 1 80 ? -22.247 -21.540 24.831 1.00 50.91 80 ALA A N 1
ATOM 658 C CA . ALA A 1 80 ? -21.223 -20.786 24.105 1.00 50.91 80 ALA A CA 1
ATOM 659 C C . ALA A 1 80 ? -21.262 -19.277 24.426 1.00 50.91 80 ALA A C 1
ATOM 661 O O . ALA A 1 80 ? -20.218 -18.629 24.444 1.00 50.91 80 ALA A O 1
ATOM 662 N N . ILE A 1 81 ? -22.443 -18.732 24.755 1.00 52.97 81 ILE A N 1
ATOM 663 C CA . ILE A 1 81 ? -22.639 -17.313 25.106 1.00 52.97 81 ILE A CA 1
ATOM 664 C C . ILE A 1 81 ? -21.907 -16.920 26.397 1.00 52.97 81 ILE A C 1
ATOM 666 O O . ILE A 1 81 ? -21.449 -15.791 26.505 1.00 52.97 81 ILE A O 1
ATOM 670 N N . LEU A 1 82 ? -21.744 -17.825 27.365 1.00 52.94 82 LEU A N 1
ATOM 671 C CA . LEU A 1 82 ? -21.027 -17.514 28.610 1.00 52.94 82 LEU A CA 1
ATOM 672 C C . LEU A 1 82 ? -19.502 -17.534 28.434 1.00 52.94 82 LEU A C 1
ATOM 674 O O . LEU A 1 82 ? -18.812 -16.710 29.029 1.00 52.94 82 LEU A O 1
ATOM 678 N N . PHE A 1 83 ? -18.978 -18.419 27.581 1.00 49.84 83 PHE A N 1
ATOM 679 C CA . PHE A 1 83 ? -17.535 -18.531 27.347 1.00 49.84 83 PHE A CA 1
ATOM 680 C C . PHE A 1 83 ? -17.021 -17.453 26.373 1.00 49.84 83 PHE A C 1
ATOM 682 O O . PHE A 1 83 ? -16.044 -16.771 26.674 1.00 49.84 83 PHE A O 1
ATOM 689 N N . PHE A 1 84 ? -17.737 -17.193 25.270 1.00 50.16 84 PHE A N 1
ATOM 690 C CA . PHE A 1 84 ? -17.468 -16.040 24.396 1.00 50.16 84 PHE A CA 1
ATOM 691 C C . PHE A 1 84 ? -17.954 -14.715 24.984 1.00 50.16 84 PHE A C 1
ATOM 693 O O . PHE A 1 84 ? -17.472 -13.668 24.580 1.00 50.16 84 PHE A O 1
ATOM 700 N N . GLY A 1 85 ? -18.870 -14.728 25.951 1.00 52.56 85 GLY A N 1
ATOM 701 C CA . GLY A 1 85 ? -19.332 -13.517 26.622 1.00 52.56 85 GLY A CA 1
ATOM 702 C C . GLY A 1 85 ? -18.265 -12.902 27.517 1.00 52.56 85 GLY A C 1
ATOM 703 O O . GLY A 1 85 ? -18.164 -11.691 27.563 1.00 52.56 85 GLY A O 1
ATOM 704 N N . ILE A 1 86 ? -17.424 -13.698 28.182 1.00 51.97 86 ILE A N 1
ATOM 705 C CA . ILE A 1 86 ? -16.376 -13.164 29.071 1.00 51.97 86 ILE A CA 1
ATOM 706 C C . ILE A 1 86 ? -15.108 -12.802 28.277 1.00 51.97 86 ILE A C 1
ATOM 708 O O . ILE A 1 86 ? -14.526 -11.747 28.514 1.00 51.97 86 ILE A O 1
ATOM 712 N N . MET A 1 87 ? -14.726 -13.613 27.281 1.00 46.59 87 MET A N 1
ATOM 713 C CA . MET A 1 87 ? -13.607 -13.303 26.371 1.00 46.59 87 MET A CA 1
ATOM 714 C C . MET A 1 87 ? -13.961 -12.153 25.411 1.00 46.59 87 MET A C 1
ATOM 716 O O . MET A 1 87 ? -13.161 -11.253 25.167 1.00 46.59 87 MET A O 1
ATOM 720 N N . GLY A 1 88 ? -15.197 -12.164 24.910 1.00 48.75 88 GLY A N 1
ATOM 721 C CA . GLY A 1 88 ? -15.768 -11.131 24.061 1.00 48.75 88 GLY A CA 1
ATOM 722 C C . GLY A 1 88 ? -16.019 -9.845 24.826 1.00 48.75 88 GLY A C 1
ATOM 723 O O . GLY A 1 88 ? -15.670 -8.813 24.307 1.00 48.75 88 GLY A O 1
ATOM 724 N N . TRP A 1 89 ? -16.498 -9.843 26.071 1.00 44.56 89 TRP A N 1
ATOM 725 C CA . TRP A 1 89 ? -16.710 -8.582 26.799 1.00 44.56 89 TRP A CA 1
ATOM 726 C C . TRP A 1 89 ? -15.400 -7.877 27.183 1.00 44.56 89 TRP A C 1
ATOM 728 O O . TRP A 1 89 ? -15.377 -6.651 27.250 1.00 44.56 89 TRP A O 1
ATOM 738 N N . TRP A 1 90 ? -14.292 -8.607 27.357 1.00 46.22 90 TRP A N 1
ATOM 739 C CA . TRP A 1 90 ? -12.974 -7.984 27.542 1.00 46.22 90 TRP A CA 1
ATOM 740 C C . TRP A 1 90 ? -12.345 -7.488 26.227 1.00 46.22 90 TRP A C 1
ATOM 742 O O . TRP A 1 90 ? -11.731 -6.426 26.234 1.00 46.22 90 TRP A O 1
ATOM 752 N N . GLY A 1 91 ? -12.541 -8.180 25.094 1.00 50.84 91 GLY A N 1
ATOM 753 C CA . GLY A 1 91 ? -12.060 -7.725 23.774 1.00 50.84 91 GLY A CA 1
ATOM 754 C C . GLY A 1 91 ? -12.977 -6.714 23.061 1.00 50.84 91 GLY A C 1
ATOM 755 O O . GLY A 1 91 ? -12.514 -5.803 22.389 1.00 50.84 91 GLY A O 1
ATOM 756 N N . SER A 1 92 ? -14.291 -6.812 23.248 1.00 43.88 92 SER A N 1
ATOM 757 C CA . SER A 1 92 ? -15.331 -6.029 22.563 1.00 43.88 92 SER A CA 1
ATOM 758 C C . SER A 1 92 ? -15.786 -4.793 23.335 1.00 43.88 92 SER A C 1
ATOM 760 O O . SER A 1 92 ? -16.612 -4.041 22.830 1.00 43.88 92 SER A O 1
ATOM 762 N N . ALA A 1 93 ? -15.284 -4.567 24.552 1.00 45.38 93 ALA A N 1
ATOM 763 C CA . ALA A 1 93 ? -15.443 -3.281 25.237 1.00 45.38 93 ALA A CA 1
ATOM 764 C C . ALA A 1 93 ? -14.434 -2.219 24.741 1.00 45.38 93 ALA A C 1
ATOM 766 O O . ALA A 1 93 ? -14.437 -1.093 25.239 1.00 45.38 93 ALA A O 1
ATOM 767 N N . GLN A 1 94 ? -13.581 -2.567 23.768 1.00 46.53 94 GLN A N 1
ATOM 768 C CA . GLN A 1 94 ? -12.658 -1.655 23.076 1.00 46.53 94 GLN A CA 1
ATOM 769 C C . GLN A 1 94 ? -12.732 -1.745 21.537 1.00 46.53 94 GLN A C 1
ATOM 771 O O . GLN A 1 94 ? -12.191 -0.874 20.869 1.00 46.53 94 GLN A O 1
ATOM 776 N N . PHE A 1 95 ? -13.406 -2.749 20.960 1.00 44.34 95 PHE A N 1
ATOM 777 C CA . PHE A 1 95 ? -13.552 -2.881 19.504 1.00 44.34 95 PHE A CA 1
ATOM 778 C C . PHE A 1 95 ? -14.750 -2.074 18.992 1.00 44.34 95 PHE A C 1
ATOM 780 O O . PHE A 1 95 ? -15.907 -2.498 19.088 1.00 44.34 95 PHE A O 1
ATOM 787 N N . SER A 1 96 ? -14.454 -0.892 18.456 1.00 46.94 96 SER A N 1
ATOM 788 C CA . SER A 1 96 ? -15.368 -0.055 17.683 1.00 46.94 96 SER A CA 1
ATOM 789 C C . SER A 1 96 ? -15.930 -0.863 16.516 1.00 46.94 96 SER A C 1
ATOM 791 O O . SER A 1 96 ? -15.217 -1.232 15.588 1.00 46.94 96 SER A O 1
ATOM 793 N N . ARG A 1 97 ? -17.231 -1.150 16.565 1.00 48.47 97 ARG A N 1
ATOM 794 C CA . ARG A 1 97 ? -17.954 -1.987 15.593 1.00 48.47 97 ARG A CA 1
ATOM 795 C C . ARG A 1 97 ? -18.005 -1.395 14.169 1.00 48.47 97 ARG A C 1
ATOM 797 O O . ARG A 1 97 ? -18.480 -2.073 13.259 1.00 48.47 97 ARG A O 1
ATOM 804 N N . ASP A 1 98 ? -17.478 -0.184 13.994 1.00 62.06 98 ASP A N 1
ATOM 805 C CA . ASP A 1 98 ? -17.514 0.580 12.750 1.00 62.06 98 ASP A CA 1
ATOM 806 C C . ASP A 1 98 ? -16.160 0.648 12.020 1.00 62.06 98 ASP A C 1
ATOM 808 O O . ASP A 1 98 ? -16.135 0.498 10.803 1.00 62.06 98 ASP A O 1
ATOM 812 N N . SER A 1 99 ? -15.015 0.772 12.707 1.00 57.91 99 SER A N 1
ATOM 813 C CA . SER A 1 99 ? -13.719 1.009 12.034 1.00 57.91 99 SER A CA 1
ATOM 814 C C . SER A 1 99 ? -13.201 -0.198 11.241 1.00 57.91 99 SER A C 1
ATOM 816 O O . SER A 1 99 ? -12.681 -0.040 10.136 1.00 57.91 99 SER A O 1
ATOM 818 N N . GLU A 1 100 ? -13.386 -1.414 11.761 1.00 57.50 100 GLU A N 1
ATOM 819 C CA . GLU A 1 100 ? -12.988 -2.641 11.059 1.00 57.50 100 GLU A CA 1
ATOM 820 C C . GLU A 1 100 ? -13.888 -2.916 9.837 1.00 57.50 100 GLU A C 1
ATOM 822 O O . GLU A 1 100 ? -13.402 -3.317 8.780 1.00 57.50 100 GLU A O 1
ATOM 827 N N . ASN A 1 101 ? -15.193 -2.630 9.930 1.00 70.75 101 ASN A N 1
ATOM 828 C CA . ASN A 1 101 ? -16.113 -2.730 8.787 1.00 70.75 101 ASN A CA 1
ATOM 829 C C . ASN A 1 101 ? -15.787 -1.703 7.692 1.00 70.75 101 ASN A C 1
ATOM 831 O O . ASN A 1 101 ? -15.877 -2.014 6.500 1.00 70.75 101 ASN A O 1
ATOM 835 N N . LEU A 1 102 ? -15.381 -0.493 8.087 1.00 74.69 102 LEU A N 1
ATOM 836 C CA . LEU A 1 102 ? -14.941 0.544 7.157 1.00 74.69 102 LEU A CA 1
ATOM 837 C C . LEU A 1 102 ? -13.672 0.123 6.414 1.00 74.69 102 LEU A C 1
ATOM 839 O O . LEU A 1 102 ? -13.624 0.242 5.193 1.00 74.69 102 LEU A O 1
ATOM 843 N N . TYR A 1 103 ? -12.688 -0.464 7.102 1.00 80.19 103 TYR A N 1
ATOM 844 C CA . TYR A 1 103 ? -11.493 -1.000 6.448 1.00 80.19 103 TYR A CA 1
ATOM 845 C C . TYR A 1 103 ? -11.841 -1.937 5.283 1.00 80.19 103 TYR A C 1
ATOM 847 O O . TYR A 1 103 ? -11.421 -1.683 4.155 1.00 80.19 103 TYR A O 1
ATOM 855 N N . TYR A 1 104 ? -12.651 -2.976 5.514 1.00 79.38 104 TYR A N 1
ATOM 856 C CA . TYR A 1 104 ? -12.984 -3.948 4.464 1.00 79.38 104 TYR A CA 1
ATOM 857 C C . TYR A 1 104 ? -13.824 -3.356 3.321 1.00 79.38 104 TYR A C 1
ATOM 859 O O . TYR A 1 104 ? -13.812 -3.890 2.214 1.00 79.38 104 TYR A O 1
ATOM 867 N N . SER A 1 105 ? -14.536 -2.253 3.559 1.00 75.50 105 SER A N 1
ATOM 868 C CA . SER A 1 105 ? -15.330 -1.569 2.526 1.00 75.50 105 SER A CA 1
ATOM 869 C C . SER A 1 105 ? -14.454 -0.780 1.541 1.00 75.50 105 SER A C 1
ATOM 871 O O . SER A 1 105 ? -14.795 -0.626 0.359 1.00 75.50 105 SER A O 1
ATOM 873 N N . TYR A 1 106 ? -13.299 -0.314 2.017 1.00 83.44 106 TYR A N 1
ATOM 874 C CA . TYR A 1 106 ? -12.386 0.550 1.273 1.00 83.44 106 TYR A CA 1
ATOM 875 C C . TYR A 1 106 ? -11.115 -0.163 0.793 1.00 83.44 106 TYR A C 1
ATOM 877 O O . TYR A 1 106 ? -10.580 0.192 -0.265 1.00 83.44 106 TYR A O 1
ATOM 885 N N . PHE A 1 107 ? -10.650 -1.185 1.513 1.00 88.88 107 PHE A N 1
ATOM 886 C CA . PHE A 1 107 ? -9.442 -1.924 1.173 1.00 88.88 107 PHE A CA 1
ATOM 887 C C . PHE A 1 107 ? -9.648 -2.837 -0.034 1.00 88.88 107 PHE A C 1
ATOM 889 O O . PHE A 1 107 ? -10.457 -3.759 -0.024 1.00 88.88 107 PHE A O 1
ATOM 896 N N . GLU A 1 108 ? -8.825 -2.613 -1.050 1.00 85.81 108 GLU A N 1
ATOM 897 C CA . GLU A 1 108 ? -8.506 -3.588 -2.084 1.00 85.81 108 GLU A CA 1
ATOM 898 C C . GLU A 1 108 ? -7.002 -3.502 -2.351 1.00 85.81 108 GLU A C 1
ATOM 900 O O . GLU A 1 108 ? -6.456 -2.401 -2.282 1.00 85.81 108 GLU A O 1
ATOM 905 N N . PRO A 1 109 ? -6.321 -4.614 -2.666 1.00 86.00 109 PRO A N 1
ATOM 906 C CA . PRO A 1 109 ? -4.910 -4.574 -3.020 1.00 86.00 109 PRO A CA 1
ATOM 907 C C . PRO A 1 109 ? -4.656 -3.626 -4.197 1.00 86.00 109 PRO A C 1
ATOM 909 O O . PRO A 1 109 ? -5.330 -3.693 -5.228 1.00 86.00 109 PRO A O 1
ATOM 912 N N . TYR A 1 110 ? -3.663 -2.748 -4.051 1.00 82.00 110 TYR A N 1
ATOM 913 C CA . TYR A 1 110 ? -3.282 -1.795 -5.087 1.00 82.00 110 TYR A CA 1
ATOM 914 C C . TYR A 1 110 ? -2.925 -2.527 -6.389 1.00 82.00 110 TYR A C 1
ATOM 916 O O . TYR A 1 110 ? -2.164 -3.495 -6.347 1.00 82.00 110 TYR A O 1
ATOM 924 N N . PRO A 1 111 ? -3.441 -2.114 -7.557 1.00 80.12 111 PRO A N 1
ATOM 925 C CA . PRO A 1 111 ? -3.145 -2.807 -8.802 1.00 80.12 111 PRO A CA 1
ATOM 926 C C . PRO A 1 111 ? -1.657 -2.704 -9.135 1.00 80.12 111 PRO A C 1
ATOM 928 O O . PRO A 1 111 ? -1.055 -1.650 -8.966 1.00 80.12 111 PRO A O 1
ATOM 931 N N . ASN A 1 112 ? -1.078 -3.769 -9.683 1.00 77.75 112 ASN A N 1
ATOM 932 C CA . ASN A 1 112 ? 0.275 -3.700 -10.217 1.00 77.75 112 ASN A CA 1
ATOM 933 C C . ASN A 1 112 ? 0.334 -2.689 -11.382 1.00 77.75 112 ASN A C 1
ATOM 935 O O . ASN A 1 112 ? -0.325 -2.851 -12.414 1.00 77.75 112 ASN A O 1
ATOM 939 N N . VAL A 1 113 ? 1.113 -1.624 -11.191 1.00 74.19 113 VAL A N 1
ATOM 940 C CA . VAL A 1 113 ? 1.424 -0.603 -12.210 1.00 74.19 113 VAL A CA 1
ATOM 941 C C . VAL A 1 113 ? 2.905 -0.589 -12.596 1.00 74.19 113 VAL A C 1
ATOM 943 O O . VAL A 1 113 ? 3.307 0.224 -13.422 1.00 74.19 113 VAL A O 1
ATOM 946 N N . VAL A 1 114 ? 3.717 -1.460 -11.992 1.00 65.81 114 VAL A N 1
ATOM 947 C CA . VAL A 1 114 ? 5.180 -1.457 -12.129 1.00 65.81 114 VAL A CA 1
ATOM 948 C C . VAL A 1 114 ? 5.632 -2.420 -13.218 1.00 65.81 114 VAL A C 1
ATOM 950 O O . VAL A 1 114 ? 6.463 -2.058 -14.047 1.00 65.81 114 VAL A O 1
ATOM 953 N N . GLU A 1 115 ? 5.067 -3.628 -13.244 1.00 59.97 115 GLU A N 1
ATOM 954 C CA . GLU A 1 115 ? 5.404 -4.656 -14.231 1.00 59.97 115 GLU A CA 1
ATOM 955 C C . GLU A 1 115 ? 4.166 -5.039 -15.065 1.00 59.97 115 GLU A C 1
ATOM 957 O O . GLU A 1 115 ? 3.073 -5.189 -14.524 1.00 59.97 115 GLU A O 1
ATOM 962 N N . PRO A 1 116 ? 4.290 -5.220 -16.387 1.00 48.81 116 PRO A N 1
ATOM 963 C CA . PRO A 1 116 ? 3.225 -5.686 -17.253 1.00 48.81 116 PRO A CA 1
ATOM 964 C C . PRO A 1 116 ? 3.016 -7.178 -17.048 1.00 48.81 116 PRO A C 1
ATOM 966 O O . PRO A 1 116 ? 3.942 -7.927 -16.738 1.00 48.81 116 PRO A O 1
ATOM 969 N N . ILE A 1 117 ? 1.805 -7.625 -17.356 1.00 49.72 117 ILE A N 1
ATOM 970 C CA . ILE A 1 117 ? 1.443 -9.039 -17.368 1.00 49.72 117 ILE A CA 1
ATOM 971 C C . ILE A 1 117 ? 2.197 -9.737 -18.513 1.00 49.72 117 ILE A C 1
ATOM 973 O O . ILE A 1 117 ? 1.697 -9.860 -19.635 1.00 49.72 117 ILE A O 1
ATOM 977 N N . VAL A 1 118 ? 3.412 -10.213 -18.251 1.00 46.19 118 VAL A N 1
ATOM 978 C CA . VAL A 1 118 ? 4.129 -11.108 -19.162 1.00 46.19 118 VAL A CA 1
ATOM 979 C C . VAL A 1 118 ? 3.618 -12.530 -18.949 1.00 46.19 118 VAL A C 1
ATOM 981 O O . VAL A 1 118 ? 3.881 -13.178 -17.943 1.00 46.19 118 VAL A O 1
ATOM 984 N N . ARG A 1 119 ? 2.886 -13.049 -19.942 1.00 44.56 119 ARG A N 1
ATOM 985 C CA . ARG A 1 119 ? 2.450 -14.458 -20.026 1.00 44.56 119 ARG A CA 1
ATOM 986 C C . ARG A 1 119 ? 3.593 -15.447 -20.322 1.00 44.56 119 ARG A C 1
ATOM 988 O O . ARG A 1 119 ? 3.316 -16.585 -20.690 1.00 44.56 119 ARG A O 1
ATOM 995 N N . SER A 1 120 ? 4.852 -15.032 -20.205 1.00 39.88 120 SER A N 1
ATOM 996 C CA . SER A 1 120 ? 6.022 -15.874 -20.457 1.00 39.88 120 SER A CA 1
ATOM 997 C C . SER A 1 120 ? 6.682 -16.273 -19.141 1.00 39.88 120 SER A C 1
ATOM 999 O O . SER A 1 120 ? 7.097 -15.403 -18.384 1.00 39.88 120 SER A O 1
ATOM 1001 N N . ASP A 1 121 ? 6.733 -17.581 -18.893 1.00 46.62 121 ASP A N 1
ATOM 1002 C CA . ASP A 1 121 ? 7.519 -18.313 -17.894 1.00 46.62 121 ASP A CA 1
ATOM 1003 C C . ASP A 1 121 ? 8.219 -17.454 -16.823 1.00 46.62 121 ASP A C 1
ATOM 1005 O O . ASP A 1 121 ? 9.337 -16.962 -16.995 1.00 46.62 121 ASP A O 1
ATOM 1009 N N . ALA A 1 122 ? 7.555 -17.323 -15.668 1.00 48.22 122 ALA A N 1
ATOM 1010 C CA . ALA A 1 122 ? 8.052 -16.583 -14.506 1.00 48.22 122 ALA A CA 1
ATOM 1011 C C . ALA A 1 122 ? 9.428 -17.080 -14.014 1.00 48.22 122 ALA A C 1
ATOM 1013 O O . ALA A 1 122 ? 10.151 -16.333 -13.369 1.00 48.22 122 ALA A O 1
ATOM 1014 N N . GLU A 1 123 ? 9.825 -18.309 -14.359 1.00 47.53 123 GLU A N 1
ATOM 1015 C CA . GLU A 1 123 ? 11.117 -18.894 -13.982 1.00 47.53 123 GLU A CA 1
ATOM 1016 C C . GLU A 1 123 ? 12.327 -18.263 -14.700 1.00 47.53 123 GLU A C 1
ATOM 1018 O O . GLU A 1 123 ? 13.442 -18.355 -14.194 1.00 47.53 123 GLU A O 1
ATOM 1023 N N . GLN A 1 124 ? 12.139 -17.602 -15.851 1.00 49.78 124 GLN A N 1
ATOM 1024 C CA . GLN A 1 124 ? 13.225 -16.912 -16.577 1.00 49.78 124 GLN A CA 1
ATOM 1025 C C . GLN A 1 124 ? 13.281 -15.405 -16.308 1.00 49.78 124 GLN A C 1
ATOM 1027 O O . GLN A 1 124 ? 14.267 -14.747 -16.641 1.00 49.78 124 GLN A O 1
ATOM 1032 N N . SER A 1 125 ? 12.233 -14.859 -15.696 1.00 60.31 125 SER A N 1
ATOM 1033 C CA . SER A 1 125 ? 12.122 -13.446 -15.350 1.00 60.31 125 SER A CA 1
ATOM 1034 C C . SER A 1 125 ? 12.576 -13.291 -13.894 1.00 60.31 125 SER A C 1
ATOM 1036 O O . SER A 1 125 ? 12.135 -14.050 -13.037 1.00 60.31 125 SER A O 1
ATOM 1038 N N . GLY A 1 126 ? 13.520 -12.389 -13.607 1.00 81.44 126 GLY A N 1
ATOM 1039 C CA . GLY A 1 126 ? 14.149 -12.271 -12.279 1.00 81.44 126 GLY A CA 1
ATOM 1040 C C . GLY A 1 126 ? 13.161 -12.056 -11.118 1.00 81.44 126 GLY A C 1
ATOM 1041 O O . GLY A 1 126 ? 11.971 -11.841 -11.334 1.00 81.44 126 GLY A O 1
ATOM 1042 N N . LEU A 1 127 ? 13.659 -12.075 -9.875 1.00 88.38 127 LEU A N 1
ATOM 1043 C CA . LEU A 1 127 ? 12.834 -12.078 -8.653 1.00 88.38 127 LEU A CA 1
ATOM 1044 C C . LEU A 1 127 ? 11.737 -10.992 -8.625 1.00 88.38 127 LEU A C 1
ATOM 1046 O O . LEU A 1 127 ? 10.623 -11.282 -8.207 1.00 88.38 127 LEU A O 1
ATOM 1050 N N . SER A 1 128 ? 12.010 -9.793 -9.155 1.00 87.62 128 SER A N 1
ATOM 1051 C CA . SER A 1 128 ? 11.017 -8.715 -9.332 1.00 87.62 128 SER A CA 1
ATOM 1052 C C . SER A 1 128 ? 9.779 -9.167 -10.110 1.00 87.62 128 SER A C 1
ATOM 1054 O O . SER A 1 128 ? 8.654 -9.043 -9.635 1.00 87.62 128 SER A O 1
ATOM 1056 N N . ALA A 1 129 ? 9.971 -9.769 -11.283 1.00 86.38 129 ALA A N 1
ATOM 1057 C CA . ALA A 1 129 ? 8.864 -10.241 -12.107 1.00 86.38 129 ALA A CA 1
ATOM 1058 C C . ALA A 1 129 ? 8.079 -11.373 -11.422 1.00 86.38 129 ALA A C 1
ATOM 1060 O O . ALA A 1 129 ? 6.858 -11.442 -11.548 1.00 86.38 129 ALA A O 1
ATOM 1061 N N . GLN A 1 130 ? 8.762 -12.239 -10.666 1.00 88.50 130 GLN A N 1
ATOM 1062 C CA . GLN A 1 130 ? 8.107 -13.289 -9.881 1.00 88.50 130 GLN A CA 1
ATOM 1063 C C . GLN A 1 130 ? 7.275 -12.706 -8.734 1.00 88.50 130 GLN A C 1
ATOM 1065 O O . GLN A 1 130 ? 6.136 -13.132 -8.552 1.00 88.50 130 GLN A O 1
ATOM 1070 N N . ALA A 1 131 ? 7.795 -11.700 -8.023 1.00 90.94 131 ALA A N 1
ATOM 1071 C CA . ALA A 1 131 ? 7.091 -11.006 -6.946 1.00 90.94 131 ALA A CA 1
ATOM 1072 C C . ALA A 1 131 ? 5.763 -10.415 -7.435 1.00 90.94 131 ALA A C 1
ATOM 1074 O O . ALA A 1 131 ? 4.703 -10.718 -6.885 1.00 90.94 131 ALA A O 1
ATOM 1075 N N . PHE A 1 132 ? 5.801 -9.659 -8.536 1.00 87.38 132 PHE A N 1
ATOM 1076 C CA . PHE A 1 132 ? 4.599 -9.087 -9.140 1.00 87.38 132 PHE A CA 1
ATOM 1077 C C . PHE A 1 132 ? 3.655 -10.157 -9.708 1.00 87.38 132 PHE A C 1
ATOM 1079 O O . PHE A 1 132 ? 2.441 -10.046 -9.544 1.00 87.38 132 PHE A O 1
ATOM 1086 N N . ALA A 1 133 ? 4.177 -11.243 -10.288 1.00 85.31 133 ALA A N 1
ATOM 1087 C CA . ALA A 1 133 ? 3.344 -12.351 -10.754 1.00 85.31 133 ALA A CA 1
ATOM 1088 C C . ALA A 1 133 ? 2.626 -13.084 -9.605 1.00 85.31 133 ALA A C 1
ATOM 1090 O O . ALA A 1 133 ? 1.480 -13.505 -9.770 1.00 85.31 133 ALA A O 1
ATOM 1091 N N . TRP A 1 134 ? 3.275 -13.262 -8.450 1.00 89.75 134 TRP A N 1
ATOM 1092 C CA . TRP A 1 134 ? 2.633 -13.806 -7.249 1.00 89.75 134 TRP A CA 1
ATOM 1093 C C . TRP A 1 134 ? 1.587 -12.846 -6.700 1.00 89.75 134 TRP A C 1
ATOM 1095 O O . TRP A 1 134 ? 0.466 -13.268 -6.419 1.00 89.75 134 TRP A O 1
ATOM 1105 N N . TYR A 1 135 ? 1.917 -11.559 -6.628 1.00 89.25 135 TYR A N 1
ATOM 1106 C CA . TYR A 1 135 ? 1.014 -10.513 -6.168 1.00 89.25 135 TYR A CA 1
ATOM 1107 C C . TYR A 1 135 ? -0.287 -10.467 -6.984 1.00 89.25 135 TYR A C 1
ATOM 1109 O O . TYR A 1 135 ? -1.380 -10.503 -6.422 1.00 89.25 135 TYR A O 1
ATOM 1117 N N . GLU A 1 136 ? -0.192 -10.477 -8.315 1.00 85.12 136 GLU A N 1
ATOM 1118 C CA . GLU A 1 136 ? -1.360 -10.466 -9.206 1.00 85.12 136 GLU A CA 1
ATOM 1119 C C . GLU A 1 136 ? -2.210 -11.740 -9.119 1.00 85.12 136 GLU A C 1
ATOM 1121 O O . GLU A 1 136 ? -3.418 -11.699 -9.351 1.00 85.12 136 GLU A O 1
ATOM 1126 N N . LYS A 1 137 ? -1.597 -12.879 -8.775 1.00 86.50 137 LYS A N 1
ATOM 1127 C CA . LYS A 1 137 ? -2.305 -14.146 -8.533 1.00 86.50 137 LYS A CA 1
ATOM 1128 C C . LYS A 1 137 ? -2.940 -14.224 -7.143 1.00 86.50 137 LYS A C 1
ATOM 1130 O O . LYS A 1 137 ? -3.614 -15.211 -6.854 1.00 86.50 137 LYS A O 1
ATOM 1135 N N . GLY A 1 138 ? -2.716 -13.227 -6.288 1.00 83.94 138 GLY A N 1
ATOM 1136 C CA . GLY A 1 138 ? -3.137 -13.246 -4.889 1.00 83.94 138 GLY A CA 1
ATOM 1137 C C . GLY A 1 138 ? -2.297 -14.171 -4.004 1.00 83.94 138 GLY A C 1
ATOM 1138 O O . GLY A 1 138 ? -2.697 -14.496 -2.890 1.00 83.94 138 GLY A O 1
ATOM 1139 N N . GLU A 1 139 ? -1.124 -14.607 -4.470 1.00 91.50 139 GLU A N 1
ATOM 1140 C CA . GLU A 1 139 ? -0.159 -15.380 -3.682 1.00 91.50 139 GLU A CA 1
ATOM 1141 C C . GLU A 1 139 ? 0.659 -14.438 -2.776 1.00 91.50 139 GLU A C 1
ATOM 1143 O O . GLU A 1 139 ? 1.886 -14.369 -2.860 1.00 91.50 139 GLU A O 1
ATOM 1148 N N . TYR A 1 140 ? -0.034 -13.684 -1.916 1.00 93.50 140 TYR A N 1
ATOM 1149 C CA . TYR A 1 140 ? 0.532 -12.553 -1.176 1.00 93.50 140 TYR A CA 1
ATOM 1150 C C . TYR A 1 140 ? 1.655 -12.928 -0.205 1.00 93.50 140 TYR A C 1
ATOM 1152 O O . TYR A 1 140 ? 2.558 -12.125 -0.017 1.00 93.50 140 TYR A O 1
ATOM 1160 N N . GLU A 1 141 ? 1.662 -14.140 0.361 1.00 97.06 141 GLU A N 1
ATOM 1161 C CA . GLU A 1 141 ? 2.765 -14.583 1.235 1.00 97.06 141 GLU A CA 1
ATOM 1162 C C . GLU A 1 141 ? 4.086 -14.650 0.452 1.00 97.06 141 GLU A C 1
ATOM 1164 O O . GLU A 1 141 ? 5.096 -14.088 0.863 1.00 97.06 141 GLU A O 1
ATOM 1169 N N . LYS A 1 142 ? 4.059 -15.247 -0.749 1.00 95.62 142 LYS A N 1
ATOM 1170 C CA . LYS A 1 142 ? 5.243 -15.320 -1.618 1.00 95.62 142 LYS A CA 1
A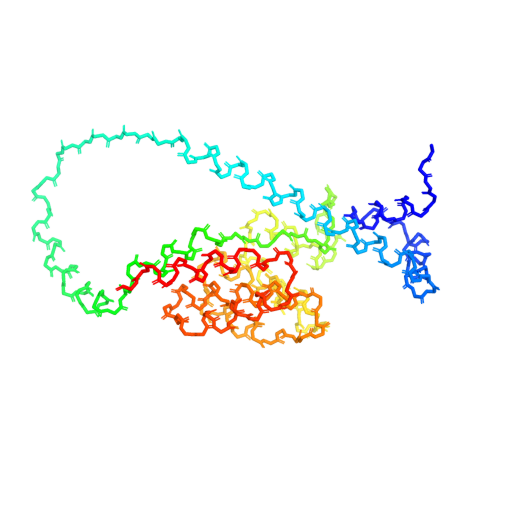TOM 1171 C C . LYS A 1 142 ? 5.644 -13.947 -2.139 1.00 95.62 142 LYS A C 1
ATOM 1173 O O . LYS A 1 142 ? 6.831 -13.660 -2.260 1.00 95.62 142 LYS A O 1
ATOM 1178 N N . ALA A 1 143 ? 4.657 -13.112 -2.464 1.00 95.06 143 ALA A N 1
ATOM 1179 C CA . ALA A 1 143 ? 4.904 -11.745 -2.899 1.00 95.06 143 ALA A CA 1
ATOM 1180 C C . ALA A 1 143 ? 5.592 -10.931 -1.793 1.00 95.06 143 ALA A C 1
ATOM 1182 O O . ALA A 1 143 ? 6.606 -10.296 -2.063 1.00 95.06 143 ALA A O 1
ATOM 1183 N N . ASN A 1 144 ? 5.102 -11.010 -0.551 1.00 97.75 144 ASN A N 1
ATOM 1184 C CA . ASN A 1 144 ? 5.708 -10.371 0.615 1.00 97.75 144 ASN A CA 1
ATOM 1185 C C . ASN A 1 144 ? 7.185 -10.759 0.774 1.00 97.75 144 ASN A C 1
ATOM 1187 O O . ASN A 1 144 ? 8.035 -9.874 0.851 1.00 97.75 144 ASN A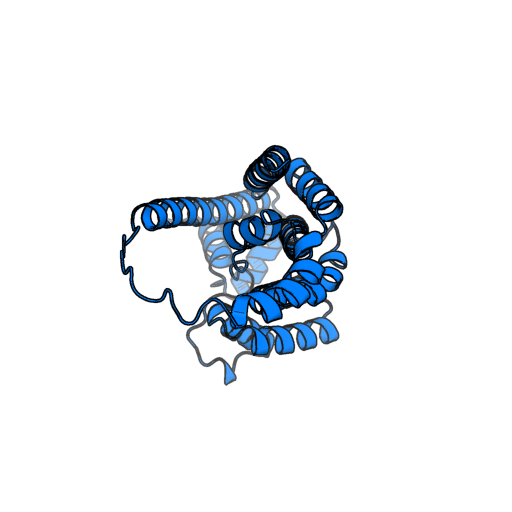 O 1
ATOM 1191 N N . ASP A 1 145 ? 7.499 -12.056 0.763 1.00 97.38 145 ASP A N 1
ATOM 1192 C CA . ASP A 1 145 ? 8.875 -12.539 0.946 1.00 97.38 145 ASP A CA 1
ATOM 1193 C C . ASP A 1 145 ? 9.809 -12.059 -0.178 1.00 97.38 145 ASP A C 1
ATOM 1195 O O . ASP A 1 145 ? 10.961 -11.671 0.049 1.00 97.38 145 ASP A O 1
ATOM 1199 N N . ALA A 1 146 ? 9.299 -12.046 -1.411 1.00 96.12 146 ALA A N 1
ATOM 1200 C CA . ALA A 1 146 ? 10.044 -11.590 -2.573 1.00 96.12 146 ALA A CA 1
ATOM 1201 C C . ALA A 1 146 ? 10.288 -10.076 -2.542 1.00 96.12 146 ALA A C 1
ATOM 1203 O O . ALA A 1 146 ? 11.413 -9.637 -2.776 1.00 96.12 146 ALA A O 1
ATOM 1204 N N . PHE A 1 147 ? 9.270 -9.278 -2.207 1.00 97.00 147 PHE A N 1
ATOM 1205 C CA . PHE A 1 147 ? 9.407 -7.828 -2.077 1.00 97.00 147 PHE A CA 1
ATOM 1206 C C . PHE A 1 147 ? 10.316 -7.428 -0.914 1.00 97.00 147 PHE A C 1
ATOM 1208 O O . PHE A 1 147 ? 11.115 -6.510 -1.080 1.00 97.00 147 PHE A O 1
ATOM 1215 N N . ALA A 1 148 ? 10.276 -8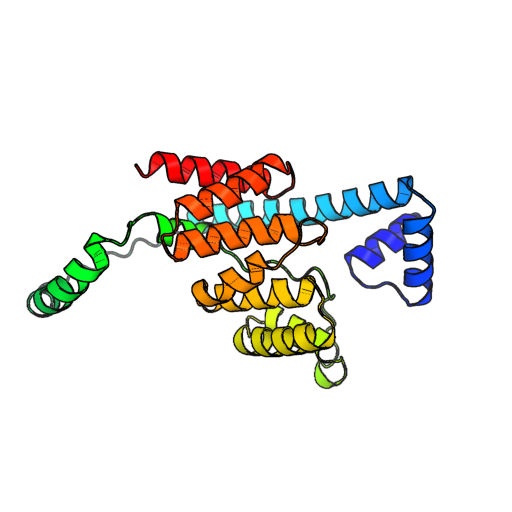.150 0.211 1.00 96.94 148 ALA A N 1
ATOM 1216 C CA . ALA A 1 148 ? 11.210 -7.948 1.318 1.00 96.94 148 ALA A CA 1
ATOM 1217 C C . ALA A 1 148 ? 12.665 -8.108 0.848 1.00 96.94 148 ALA A C 1
ATOM 1219 O O . ALA A 1 148 ? 13.496 -7.225 1.056 1.00 96.94 148 ALA A O 1
ATOM 1220 N N . THR A 1 149 ? 12.945 -9.199 0.126 1.00 95.94 149 THR A N 1
ATOM 1221 C CA . THR A 1 149 ? 14.273 -9.475 -0.442 1.00 95.94 149 THR A CA 1
ATOM 1222 C C . THR A 1 149 ? 14.700 -8.382 -1.431 1.00 95.94 149 THR A C 1
ATOM 1224 O O . THR A 1 149 ? 15.811 -7.861 -1.358 1.00 95.94 149 THR A O 1
ATOM 1227 N N . LEU A 1 150 ? 13.808 -7.985 -2.344 1.00 92.75 150 LEU A N 1
ATOM 1228 C CA . LEU A 1 150 ? 14.085 -6.948 -3.344 1.00 92.75 150 LEU A CA 1
ATOM 1229 C C . LEU A 1 150 ? 14.352 -5.579 -2.712 1.00 92.75 150 LEU A C 1
ATOM 1231 O O . LEU A 1 150 ? 15.227 -4.847 -3.188 1.00 92.75 150 LEU A O 1
ATOM 1235 N N . PHE A 1 151 ? 13.629 -5.247 -1.642 1.00 93.81 151 PHE A N 1
ATOM 1236 C CA . PHE A 1 151 ? 13.819 -4.010 -0.900 1.00 93.81 151 PHE A CA 1
ATOM 1237 C C . PHE A 1 151 ? 15.156 -3.994 -0.152 1.00 93.81 151 PHE A C 1
ATOM 1239 O O . PHE A 1 151 ? 15.862 -2.987 -0.205 1.00 93.81 151 PHE A O 1
ATOM 1246 N N . GLU A 1 152 ? 15.555 -5.102 0.478 1.00 94.12 152 GLU A N 1
ATOM 1247 C CA . GLU A 1 152 ? 16.882 -5.227 1.096 1.00 94.12 152 GLU A CA 1
ATOM 1248 C C . GLU A 1 152 ? 18.009 -4.981 0.081 1.00 94.12 152 GLU A C 1
ATOM 1250 O O . GLU A 1 152 ? 18.969 -4.271 0.387 1.00 94.12 152 GLU A O 1
ATOM 1255 N N . GLU A 1 153 ? 17.867 -5.501 -1.140 1.00 89.88 153 GLU A N 1
ATOM 1256 C CA . GLU A 1 153 ? 18.867 -5.368 -2.203 1.00 89.88 153 GLU A CA 1
ATOM 1257 C C . GLU A 1 153 ? 18.908 -3.972 -2.840 1.00 89.88 153 GLU A C 1
ATOM 1259 O O . GLU A 1 153 ? 19.989 -3.445 -3.113 1.00 89.88 153 GLU A O 1
ATOM 1264 N N . ASN A 1 154 ? 17.743 -3.383 -3.124 1.00 87.12 154 ASN A N 1
ATOM 1265 C CA . ASN A 1 154 ? 17.635 -2.237 -4.033 1.00 87.12 154 ASN A CA 1
ATOM 1266 C C . ASN A 1 154 ? 17.040 -0.978 -3.396 1.00 87.12 154 ASN A C 1
ATOM 1268 O O . ASN A 1 154 ? 17.112 0.086 -4.011 1.00 87.12 154 ASN A O 1
ATOM 1272 N N . GLN A 1 155 ? 16.447 -1.086 -2.202 1.00 88.56 155 GLN A N 1
ATOM 1273 C CA . GLN A 1 155 ? 15.844 0.023 -1.450 1.00 88.56 155 GLN A CA 1
ATOM 1274 C C . GLN A 1 155 ? 14.827 0.835 -2.274 1.00 88.56 155 GLN A C 1
ATOM 1276 O O . GLN A 1 155 ? 14.718 2.054 -2.133 1.00 88.56 155 GLN A O 1
ATOM 1281 N N . LYS A 1 156 ? 14.090 0.177 -3.179 1.00 88.50 156 LYS A N 1
ATOM 1282 C CA . LYS A 1 156 ? 13.089 0.846 -4.018 1.00 88.50 156 LYS A CA 1
ATOM 1283 C C . LYS A 1 156 ? 11.791 1.039 -3.244 1.00 88.50 156 LYS A C 1
ATOM 1285 O O . LYS A 1 156 ? 11.244 0.087 -2.694 1.00 88.50 156 LYS A O 1
ATOM 1290 N N . ALA A 1 157 ? 11.237 2.246 -3.323 1.00 88.06 157 ALA A N 1
ATOM 1291 C CA . ALA A 1 157 ? 9.946 2.589 -2.729 1.00 88.06 157 ALA A CA 1
ATOM 1292 C C . ALA A 1 157 ? 8.805 1.661 -3.187 1.00 88.06 157 ALA A C 1
ATOM 1294 O O . ALA A 1 157 ? 7.945 1.300 -2.388 1.00 88.06 157 ALA A O 1
ATOM 1295 N N . ALA A 1 158 ? 8.824 1.223 -4.452 1.00 89.44 158 ALA A N 1
ATOM 1296 C CA . ALA A 1 158 ? 7.836 0.286 -4.983 1.00 89.44 158 ALA A CA 1
ATOM 1297 C C . ALA A 1 158 ? 7.857 -1.063 -4.244 1.00 89.44 158 ALA A C 1
ATOM 1299 O O . ALA A 1 158 ? 6.807 -1.519 -3.805 1.00 89.44 158 ALA A O 1
ATOM 1300 N N . ASP A 1 159 ? 9.031 -1.674 -4.061 1.00 93.19 159 ASP A N 1
ATOM 1301 C CA . ASP A 1 159 ? 9.147 -2.987 -3.412 1.00 93.19 159 ASP A CA 1
ATOM 1302 C C . ASP A 1 159 ? 8.608 -2.919 -1.973 1.00 93.19 159 ASP A C 1
ATOM 1304 O O . ASP A 1 159 ? 7.760 -3.719 -1.583 1.00 93.19 159 ASP A O 1
ATOM 1308 N N . LEU A 1 160 ? 8.989 -1.875 -1.230 1.00 94.81 160 LEU A N 1
ATOM 1309 C CA . LEU A 1 160 ? 8.480 -1.605 0.117 1.00 94.81 160 LEU A CA 1
ATOM 1310 C C . LEU A 1 160 ? 6.956 -1.413 0.149 1.00 94.81 160 LEU A C 1
ATOM 1312 O O . LEU A 1 160 ? 6.269 -1.925 1.034 1.00 94.81 160 LEU A O 1
ATOM 1316 N N . PHE A 1 161 ? 6.416 -0.670 -0.819 1.00 96.00 161 PHE A N 1
ATOM 1317 C CA . PHE A 1 161 ? 4.984 -0.411 -0.920 1.00 96.00 161 PHE A CA 1
ATOM 1318 C C . PHE A 1 161 ? 4.213 -1.708 -1.179 1.00 96.00 161 PHE A C 1
ATOM 1320 O O . PHE A 1 161 ? 3.316 -2.050 -0.412 1.00 96.00 161 PHE A O 1
ATOM 1327 N N . TYR A 1 162 ? 4.580 -2.475 -2.208 1.00 95.94 162 TYR A N 1
ATOM 1328 C CA . TYR A 1 162 ? 3.883 -3.719 -2.546 1.00 95.94 162 TYR A CA 1
ATOM 1329 C C . TYR A 1 162 ? 4.077 -4.821 -1.497 1.00 95.94 162 TYR A C 1
ATOM 1331 O O . TYR A 1 162 ? 3.171 -5.641 -1.317 1.00 95.94 162 TYR A O 1
ATOM 1339 N N . GLN A 1 163 ? 5.185 -4.817 -0.747 1.00 98.00 163 GLN A N 1
ATOM 1340 C CA . GLN A 1 163 ? 5.325 -5.643 0.452 1.00 98.00 163 GLN A CA 1
ATOM 1341 C C . GLN A 1 163 ? 4.231 -5.307 1.474 1.00 98.00 163 GLN A C 1
ATOM 1343 O O . GLN A 1 163 ? 3.505 -6.197 1.921 1.00 98.00 163 GLN A O 1
ATOM 1348 N N . ALA A 1 164 ? 4.057 -4.023 1.796 1.00 98.12 164 ALA A N 1
ATOM 1349 C CA . ALA A 1 164 ? 3.046 -3.583 2.749 1.00 98.12 164 ALA A CA 1
ATOM 1350 C C . ALA A 1 164 ? 1.624 -3.935 2.297 1.00 98.12 164 ALA A C 1
ATOM 1352 O O . ALA A 1 164 ? 0.830 -4.437 3.092 1.00 98.12 164 ALA A O 1
ATOM 1353 N N . ILE A 1 165 ? 1.308 -3.749 1.012 1.00 97.62 165 ILE A N 1
ATOM 1354 C CA . ILE A 1 165 ? -0.006 -4.134 0.481 1.00 97.62 165 ILE A CA 1
ATOM 1355 C C . ILE A 1 165 ? -0.224 -5.648 0.569 1.00 97.62 165 ILE A C 1
ATOM 1357 O O . ILE A 1 165 ? -1.323 -6.085 0.912 1.00 97.62 165 ILE A O 1
ATOM 1361 N N . SER A 1 166 ? 0.815 -6.448 0.312 1.00 97.38 166 SER A N 1
ATOM 1362 C CA . SER A 1 166 ? 0.751 -7.906 0.463 1.00 97.38 166 SER A CA 1
ATOM 1363 C C . SER A 1 166 ? 0.435 -8.302 1.907 1.00 97.38 166 SER A C 1
ATOM 1365 O O . SER A 1 166 ? -0.438 -9.136 2.130 1.00 97.38 166 SER A O 1
ATOM 1367 N N . LEU A 1 167 ? 1.069 -7.659 2.894 1.00 98.06 167 LEU A N 1
ATOM 1368 C CA . LEU A 1 167 ? 0.774 -7.875 4.316 1.00 98.06 167 LEU A CA 1
ATOM 1369 C C . LEU A 1 167 ? -0.666 -7.493 4.671 1.00 98.06 167 LEU A C 1
ATOM 1371 O O . LEU A 1 167 ? -1.355 -8.265 5.332 1.00 98.06 167 LEU A O 1
ATOM 1375 N N . MET A 1 168 ? -1.161 -6.351 4.192 1.00 96.75 168 MET A N 1
ATOM 1376 C CA . MET A 1 168 ? -2.558 -5.958 4.408 1.00 96.75 168 MET A CA 1
ATOM 1377 C C . MET A 1 168 ? -3.539 -6.962 3.789 1.00 96.75 168 MET A C 1
ATOM 1379 O O . MET A 1 168 ? -4.535 -7.308 4.414 1.00 96.75 168 MET A O 1
ATOM 1383 N N . ALA A 1 169 ? -3.239 -7.489 2.598 1.00 92.25 169 ALA A N 1
ATOM 1384 C CA . ALA A 1 169 ? -4.059 -8.508 1.942 1.00 92.25 169 ALA A CA 1
ATOM 1385 C C . ALA A 1 169 ? -4.065 -9.859 2.684 1.00 92.25 169 ALA A C 1
ATOM 1387 O O . ALA A 1 169 ? -4.994 -10.650 2.525 1.00 92.25 169 ALA A O 1
ATOM 1388 N N . LEU A 1 170 ? -3.049 -10.106 3.513 1.00 93.62 170 LEU A N 1
ATOM 1389 C CA . LEU A 1 170 ? -2.944 -11.245 4.429 1.00 93.62 170 LEU A CA 1
ATOM 1390 C C . LEU A 1 170 ? -3.552 -10.963 5.811 1.00 93.62 170 LEU A C 1
ATOM 1392 O O . LEU A 1 170 ? -3.379 -11.766 6.725 1.00 93.62 170 LEU A O 1
ATOM 1396 N N . ASP A 1 171 ? -4.243 -9.833 5.974 1.00 91.69 171 ASP A N 1
ATOM 1397 C CA . ASP A 1 171 ? -4.811 -9.372 7.243 1.00 91.69 171 ASP A CA 1
ATOM 1398 C C . ASP A 1 171 ? -3.766 -8.992 8.313 1.00 91.69 171 ASP A C 1
ATOM 1400 O O . ASP A 1 171 ? -4.079 -8.870 9.495 1.00 91.69 171 ASP A O 1
ATOM 1404 N N . ARG A 1 172 ? -2.514 -8.756 7.900 1.00 95.81 172 ARG A N 1
ATOM 1405 C CA . ARG A 1 172 ? -1.357 -8.428 8.753 1.00 95.81 172 ARG A CA 1
ATOM 1406 C C . ARG A 1 172 ? -1.066 -6.921 8.761 1.00 95.81 172 ARG A C 1
ATOM 1408 O O . ARG A 1 172 ? 0.076 -6.494 8.594 1.00 95.81 172 ARG A O 1
ATOM 1415 N N . SER A 1 173 ? -2.093 -6.088 8.942 1.00 94.12 173 SER A N 1
ATOM 1416 C CA . SER A 1 173 ? -1.956 -4.620 8.861 1.00 94.12 173 SER A CA 1
ATOM 1417 C C . SER A 1 173 ? -0.997 -4.032 9.895 1.00 94.12 173 SER A C 1
ATOM 1419 O O . SER A 1 173 ? -0.251 -3.115 9.557 1.00 94.12 173 SER A O 1
ATOM 1421 N N . ALA A 1 174 ? -0.935 -4.586 11.109 1.00 96.31 174 ALA A N 1
ATOM 1422 C CA . ALA A 1 174 ? 0.057 -4.194 12.112 1.00 96.31 174 ALA A CA 1
ATOM 1423 C C . ALA A 1 174 ? 1.512 -4.276 11.601 1.00 96.31 174 ALA A C 1
ATOM 1425 O O . ALA A 1 174 ? 2.333 -3.427 11.944 1.00 96.31 174 ALA A O 1
ATOM 1426 N N . GLU A 1 175 ? 1.833 -5.265 10.760 1.00 97.69 175 GLU A N 1
ATOM 1427 C CA . GLU A 1 175 ? 3.164 -5.417 10.154 1.00 97.69 175 GLU A CA 1
ATOM 1428 C C . GLU A 1 175 ? 3.362 -4.493 8.942 1.00 97.69 175 GLU A C 1
ATOM 1430 O O . GLU A 1 175 ? 4.487 -4.094 8.649 1.00 97.69 175 GLU A O 1
ATOM 1435 N N . ALA A 1 176 ? 2.280 -4.114 8.257 1.00 97.88 176 ALA A N 1
ATOM 1436 C CA . ALA A 1 176 ? 2.319 -3.216 7.104 1.00 97.88 176 ALA A CA 1
ATOM 1437 C C . ALA A 1 176 ? 2.562 -1.745 7.486 1.00 97.88 176 ALA A C 1
ATOM 1439 O O . ALA A 1 176 ? 3.246 -1.030 6.753 1.00 97.88 176 ALA A O 1
ATOM 1440 N N . ILE A 1 177 ? 2.028 -1.294 8.629 1.00 98.31 177 ILE A N 1
ATOM 1441 C CA . ILE A 1 177 ? 2.158 0.089 9.132 1.00 98.31 177 ILE A CA 1
ATOM 1442 C C . ILE A 1 177 ? 3.607 0.607 9.082 1.00 98.31 177 ILE A C 1
ATOM 1444 O O . ILE A 1 177 ? 3.836 1.606 8.397 1.00 98.31 177 ILE A O 1
ATOM 1448 N N . PRO A 1 178 ? 4.606 -0.050 9.708 1.00 97.88 178 PRO A N 1
ATOM 1449 C CA . PRO A 1 178 ? 5.974 0.468 9.711 1.00 97.88 178 PRO A CA 1
ATOM 1450 C C . PRO A 1 178 ? 6.622 0.505 8.319 1.00 97.88 178 PRO A C 1
ATOM 1452 O O . PRO A 1 178 ? 7.566 1.264 8.112 1.00 97.88 178 PRO A O 1
ATOM 1455 N N . LEU A 1 179 ? 6.156 -0.297 7.356 1.00 97.19 179 LEU A N 1
ATOM 1456 C CA . LEU A 1 179 ? 6.642 -0.245 5.972 1.00 97.19 179 LEU A CA 1
ATOM 1457 C C . LEU A 1 179 ? 6.052 0.953 5.218 1.00 97.19 179 LEU A C 1
ATOM 1459 O O . LEU A 1 179 ? 6.749 1.619 4.458 1.00 97.19 179 LEU A O 1
ATOM 1463 N N . LEU A 1 180 ? 4.775 1.256 5.453 1.00 97.62 180 LEU A N 1
ATOM 1464 C CA . LEU A 1 180 ? 4.091 2.402 4.852 1.00 97.62 180 LEU A CA 1
ATOM 1465 C C . LEU A 1 180 ? 4.584 3.733 5.434 1.00 97.62 180 LEU A C 1
ATOM 1467 O O . LEU A 1 180 ? 4.724 4.701 4.694 1.00 97.62 180 LEU A O 1
ATOM 1471 N N . GLU A 1 181 ? 4.907 3.780 6.728 1.00 97.12 181 GLU A N 1
ATOM 1472 C CA . GLU A 1 181 ? 5.504 4.953 7.389 1.00 97.12 181 GLU A CA 1
ATOM 1473 C C . GLU A 1 181 ? 6.895 5.313 6.841 1.00 97.12 181 GLU A C 1
ATOM 1475 O O . GLU A 1 181 ? 7.316 6.465 6.929 1.00 97.12 181 GLU A O 1
ATOM 1480 N N . GLN A 1 182 ? 7.611 4.340 6.270 1.00 95.31 182 GLN A N 1
ATOM 1481 C CA . GLN A 1 182 ? 8.932 4.542 5.669 1.00 95.31 182 GLN A CA 1
ATOM 1482 C C . GLN A 1 182 ? 8.880 5.173 4.266 1.00 95.31 182 GLN A C 1
ATOM 1484 O O . GLN A 1 182 ? 9.924 5.588 3.758 1.00 95.31 182 GLN A O 1
ATOM 1489 N N . GLN A 1 183 ? 7.697 5.263 3.647 1.00 91.56 183 GLN A N 1
ATOM 1490 C CA . GLN A 1 183 ? 7.512 5.921 2.351 1.00 91.56 183 GLN A CA 1
ATOM 1491 C C . GLN A 1 183 ? 7.712 7.430 2.489 1.00 91.56 183 GLN A C 1
ATOM 1493 O O . GLN A 1 183 ? 7.124 8.075 3.363 1.00 91.56 183 GLN A O 1
ATOM 1498 N N . LYS A 1 184 ? 8.537 8.005 1.617 1.00 89.81 184 LYS A N 1
ATOM 1499 C CA . LYS A 1 184 ? 8.909 9.420 1.661 1.00 89.81 184 LYS A CA 1
ATOM 1500 C C . LYS A 1 184 ? 8.008 10.241 0.757 1.00 89.81 184 LYS A C 1
ATOM 1502 O O . LYS A 1 184 ? 7.473 9.733 -0.220 1.00 89.81 184 LYS A O 1
ATOM 1507 N N . GLU A 1 185 ? 7.869 11.527 1.063 1.00 85.81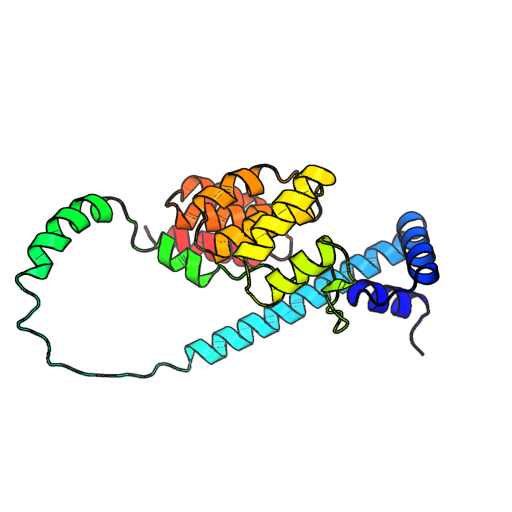 185 GLU A N 1
ATOM 1508 C CA . GLU A 1 185 ? 6.995 12.437 0.308 1.00 85.81 185 GLU A CA 1
ATOM 1509 C C . GLU A 1 185 ? 7.395 12.564 -1.169 1.00 85.81 185 GLU A C 1
ATOM 1511 O O . GLU A 1 185 ? 6.545 12.823 -2.018 1.00 85.81 185 GLU A O 1
ATOM 1516 N N . GLU A 1 186 ? 8.673 12.349 -1.488 1.00 83.25 186 GLU A N 1
ATOM 1517 C CA . GLU A 1 186 ? 9.192 12.390 -2.855 1.00 83.25 186 GLU A CA 1
ATOM 1518 C C . GLU A 1 186 ? 8.927 11.100 -3.652 1.00 83.25 186 GLU A C 1
ATOM 1520 O O . GLU A 1 186 ? 9.116 11.086 -4.871 1.00 83.25 186 GLU A O 1
ATOM 1525 N N . ASP A 1 187 ? 8.508 10.016 -2.993 1.00 81.75 187 ASP A N 1
ATOM 1526 C CA . ASP A 1 187 ? 8.250 8.738 -3.648 1.00 81.75 187 ASP A CA 1
ATOM 1527 C C . ASP A 1 187 ? 6.945 8.801 -4.455 1.00 81.75 187 ASP A C 1
ATOM 1529 O O . ASP A 1 187 ? 5.903 9.247 -3.975 1.00 81.75 187 ASP A O 1
ATOM 1533 N N . SER A 1 188 ? 6.948 8.261 -5.679 1.00 79.56 188 SER A N 1
ATOM 1534 C CA . SER A 1 188 ? 5.756 8.251 -6.549 1.00 79.56 188 SER A CA 1
ATOM 1535 C C . SER A 1 188 ? 4.556 7.494 -5.959 1.00 79.56 188 SER A C 1
ATOM 1537 O O . SER A 1 188 ? 3.433 7.650 -6.430 1.00 79.56 188 SER A O 1
ATOM 1539 N N . PHE A 1 189 ? 4.785 6.675 -4.930 1.00 82.88 189 PHE A N 1
ATOM 1540 C CA . PHE A 1 189 ? 3.758 5.909 -4.225 1.00 82.88 189 PHE A CA 1
ATOM 1541 C C . PHE A 1 189 ? 3.243 6.609 -2.965 1.00 82.88 189 PHE A C 1
ATOM 1543 O O . PHE A 1 189 ? 2.369 6.060 -2.304 1.00 82.88 189 PHE A O 1
ATOM 1550 N N . TYR A 1 190 ? 3.739 7.799 -2.622 1.00 87.06 190 TYR A N 1
ATOM 1551 C CA . TYR A 1 190 ? 3.479 8.424 -1.329 1.00 87.06 190 TYR A CA 1
ATOM 1552 C C . TYR A 1 190 ? 1.994 8.668 -1.030 1.00 87.06 190 TYR A C 1
ATOM 1554 O O . TYR A 1 190 ? 1.509 8.283 0.033 1.00 87.06 190 TYR A O 1
ATOM 1562 N N . GLU A 1 191 ? 1.244 9.255 -1.970 1.00 86.94 191 GLU A N 1
ATOM 1563 C CA . GLU A 1 191 ? -0.202 9.489 -1.801 1.00 86.94 191 GLU A CA 1
ATOM 1564 C C . GLU A 1 191 ? -0.945 8.165 -1.563 1.00 86.94 191 GLU A C 1
ATOM 1566 O O . GLU A 1 191 ? -1.753 8.051 -0.639 1.00 86.94 191 GLU A O 1
ATOM 1571 N N . ALA A 1 192 ? -0.618 7.134 -2.350 1.00 88.31 192 ALA A N 1
ATOM 1572 C CA . ALA A 1 192 ? -1.180 5.801 -2.173 1.00 88.31 192 ALA A CA 1
ATOM 1573 C C . ALA A 1 192 ? -0.764 5.197 -0.823 1.00 88.31 192 ALA A C 1
ATOM 1575 O O . ALA A 1 192 ? -1.600 4.636 -0.122 1.00 88.31 192 ALA A O 1
ATOM 1576 N N . ALA A 1 193 ? 0.493 5.349 -0.410 1.00 94.44 193 ALA A N 1
ATOM 1577 C CA . ALA A 1 193 ? 0.982 4.876 0.877 1.00 94.44 193 ALA A CA 1
ATOM 1578 C C . ALA A 1 193 ? 0.241 5.527 2.046 1.00 94.44 193 ALA A C 1
ATOM 1580 O O . ALA A 1 193 ? -0.146 4.814 2.964 1.00 94.44 193 ALA A O 1
ATOM 1581 N N . GLN A 1 194 ? -0.038 6.834 1.998 1.00 96.50 194 GLN A N 1
ATOM 1582 C CA . GLN A 1 194 ? -0.845 7.508 3.022 1.00 96.50 194 GLN A CA 1
ATOM 1583 C C . GLN A 1 194 ? -2.280 6.969 3.070 1.00 96.50 194 GLN A C 1
ATOM 1585 O O . GLN A 1 194 ? -2.819 6.759 4.156 1.00 96.50 194 GLN A O 1
ATOM 1590 N N . TRP A 1 195 ? -2.884 6.672 1.917 1.00 95.56 195 TRP A N 1
ATOM 1591 C CA . TRP A 1 195 ? -4.194 6.023 1.862 1.00 95.56 195 TRP A CA 1
ATOM 1592 C C . TRP A 1 195 ? -4.183 4.634 2.513 1.00 95.56 195 TRP A C 1
ATOM 1594 O O . TRP A 1 195 ? -4.991 4.354 3.396 1.00 95.56 195 TRP A O 1
ATOM 1604 N N . TYR A 1 196 ? -3.242 3.765 2.139 1.00 96.81 196 TYR A N 1
ATOM 1605 C CA . TYR A 1 196 ? -3.157 2.426 2.730 1.00 96.81 196 TYR A CA 1
ATOM 1606 C C . TYR A 1 196 ? -2.738 2.454 4.198 1.00 96.81 196 TYR A C 1
ATOM 1608 O O . TYR A 1 196 ? -3.206 1.623 4.971 1.00 96.81 196 TYR A O 1
ATOM 1616 N N . LEU A 1 197 ? -1.933 3.433 4.609 1.00 98.12 197 LEU A N 1
ATOM 1617 C CA . LEU A 1 197 ? -1.570 3.640 6.007 1.00 98.12 197 LEU A CA 1
ATOM 1618 C C . LEU A 1 197 ? -2.801 4.024 6.830 1.00 98.12 197 LEU A C 1
ATOM 1620 O O . LEU A 1 197 ? -3.020 3.456 7.898 1.00 98.12 197 LEU A O 1
ATOM 1624 N N . ALA A 1 198 ? -3.661 4.901 6.302 1.00 97.25 198 ALA A N 1
ATOM 1625 C CA . ALA A 1 198 ? -4.938 5.207 6.931 1.00 97.25 198 ALA A CA 1
ATOM 1626 C C . ALA A 1 198 ? -5.809 3.958 7.108 1.00 97.25 198 ALA A C 1
ATOM 1628 O O . ALA A 1 198 ? -6.326 3.716 8.197 1.00 97.25 198 ALA A O 1
ATOM 1629 N N . LEU A 1 199 ? -5.941 3.140 6.061 1.00 95.94 199 LEU A N 1
ATOM 1630 C CA . LEU A 1 199 ? -6.704 1.894 6.124 1.00 95.94 199 LEU A CA 1
ATOM 1631 C C . LEU A 1 199 ? -6.107 0.910 7.142 1.00 95.94 199 LEU A C 1
ATOM 1633 O O . LEU A 1 199 ? -6.844 0.337 7.944 1.00 95.94 199 LEU A O 1
ATOM 1637 N N . ALA A 1 200 ? -4.784 0.743 7.156 1.00 96.44 200 ALA A N 1
ATOM 1638 C CA . ALA A 1 200 ? -4.102 -0.110 8.122 1.00 96.44 200 ALA A CA 1
ATOM 1639 C C . ALA A 1 200 ? -4.361 0.363 9.562 1.00 96.44 200 ALA A C 1
ATOM 1641 O O . ALA A 1 200 ? -4.750 -0.439 10.407 1.00 96.44 200 ALA A O 1
ATOM 1642 N N . TYR A 1 201 ? -4.257 1.669 9.825 1.00 96.25 201 TYR A N 1
ATOM 1643 C CA . TYR A 1 201 ? -4.595 2.242 11.127 1.00 96.25 201 TYR A CA 1
ATOM 1644 C C . TYR A 1 201 ? -6.064 2.034 11.509 1.00 96.25 201 TYR A C 1
ATOM 1646 O O . TYR A 1 201 ? -6.331 1.712 12.664 1.00 96.25 201 TYR A O 1
ATOM 1654 N N . LEU A 1 202 ? -7.019 2.164 10.579 1.00 93.12 202 LEU A N 1
ATOM 1655 C CA . LEU A 1 202 ? -8.434 1.881 10.865 1.00 93.12 202 LEU A CA 1
ATOM 1656 C C . LEU A 1 202 ? -8.657 0.431 11.285 1.00 93.12 202 LEU A C 1
ATOM 1658 O O . LEU A 1 202 ? -9.381 0.187 12.254 1.00 93.12 202 LEU A O 1
ATOM 1662 N N . LYS A 1 203 ? -8.012 -0.515 10.592 1.00 89.50 203 LYS A N 1
ATOM 1663 C CA . LYS A 1 203 ? -8.085 -1.937 10.941 1.00 89.50 203 LYS A CA 1
ATOM 1664 C C . LYS A 1 203 ? -7.551 -2.196 12.353 1.00 89.50 203 LYS A C 1
ATOM 1666 O O . LYS A 1 203 ? -8.155 -2.951 13.103 1.00 89.50 203 LYS A O 1
ATOM 1671 N N . GLU A 1 204 ? -6.474 -1.514 12.734 1.00 92.00 204 GLU A N 1
ATOM 1672 C CA . GLU A 1 204 ? -5.866 -1.612 14.068 1.00 92.00 204 GLU A CA 1
ATOM 1673 C C . GLU A 1 204 ? -6.560 -0.733 15.135 1.00 92.00 204 GLU A C 1
ATOM 1675 O O . GLU A 1 204 ? -6.051 -0.581 16.246 1.00 92.00 204 GLU A O 1
ATOM 1680 N N . GLY A 1 205 ? -7.706 -0.112 14.822 1.00 88.69 205 GLY A N 1
ATOM 1681 C CA . GLY A 1 205 ? -8.462 0.739 15.754 1.00 88.69 205 GLY A CA 1
ATOM 1682 C C . GLY A 1 205 ? -7.807 2.093 16.067 1.00 88.69 205 GLY A C 1
ATOM 1683 O O . GLY A 1 205 ? -8.214 2.789 16.997 1.00 88.69 205 GLY A O 1
ATOM 1684 N N . GLN A 1 206 ? -6.800 2.496 15.294 1.00 91.94 206 GLN A N 1
ATOM 1685 C CA . GLN A 1 206 ? -6.036 3.735 15.451 1.00 91.94 206 GLN A CA 1
ATOM 1686 C C . GLN A 1 206 ? -6.670 4.893 14.659 1.00 91.94 206 GLN A C 1
ATOM 1688 O O . GLN A 1 206 ? -6.045 5.494 13.785 1.00 91.94 206 GLN A O 1
ATOM 1693 N N . GLU A 1 207 ? -7.931 5.220 14.958 1.00 92.38 207 GLU A N 1
ATOM 1694 C CA . GLU A 1 207 ? -8.727 6.188 14.181 1.00 92.38 207 GLU A CA 1
ATOM 1695 C C . GLU A 1 207 ? -8.068 7.574 14.061 1.00 92.38 207 GLU A C 1
ATOM 1697 O O . GLU A 1 207 ? -8.095 8.182 12.992 1.00 92.38 207 GLU A O 1
ATOM 1702 N N . SER A 1 208 ? -7.438 8.080 15.126 1.00 93.56 208 SER A N 1
ATOM 1703 C CA . SER A 1 208 ? -6.771 9.392 15.100 1.00 93.56 208 SER A CA 1
ATOM 1704 C C . SER A 1 208 ? -5.637 9.444 14.072 1.00 93.56 208 SER A C 1
ATOM 1706 O O . SER A 1 208 ? -5.524 10.416 13.324 1.00 93.56 208 SER A O 1
ATOM 1708 N N . GLN A 1 209 ? -4.818 8.391 14.006 1.00 96.62 209 GLN A N 1
ATOM 1709 C CA . GLN A 1 209 ? -3.739 8.258 13.031 1.00 96.62 209 GLN A CA 1
ATOM 1710 C C . GLN A 1 209 ? -4.295 8.057 11.621 1.00 96.62 209 GLN A C 1
ATOM 1712 O O . GLN A 1 209 ? -3.809 8.677 10.677 1.00 96.62 209 GLN A O 1
ATOM 1717 N N . ALA A 1 210 ? -5.367 7.271 11.484 1.00 95.56 210 ALA A N 1
ATOM 1718 C CA . ALA A 1 210 ? -6.044 7.111 10.206 1.00 95.56 210 ALA A CA 1
ATOM 1719 C C . ALA A 1 210 ? -6.538 8.448 9.647 1.00 95.56 210 ALA A C 1
ATOM 1721 O O . ALA A 1 210 ? -6.244 8.785 8.504 1.00 95.56 210 ALA A O 1
ATOM 1722 N N . ARG A 1 211 ? -7.224 9.250 10.471 1.00 96.19 211 ARG A N 1
ATOM 1723 C CA . ARG A 1 211 ? -7.688 10.590 10.093 1.00 96.19 211 ARG A CA 1
ATOM 1724 C C . ARG A 1 211 ? -6.535 11.486 9.672 1.00 96.19 211 ARG A C 1
ATOM 1726 O O . ARG A 1 211 ? -6.642 12.139 8.645 1.00 96.19 211 ARG A O 1
ATOM 1733 N N . PHE A 1 212 ? -5.429 11.484 10.416 1.00 96.56 212 PHE A N 1
ATOM 1734 C CA . PHE A 1 212 ? -4.248 12.266 10.050 1.00 96.56 212 PHE A CA 1
ATOM 1735 C C . PHE A 1 212 ? -3.749 11.919 8.640 1.00 96.56 212 PHE A C 1
ATOM 1737 O O . PHE A 1 212 ? -3.542 12.816 7.828 1.00 96.56 212 PHE A O 1
ATOM 1744 N N . CYS A 1 213 ? -3.620 10.632 8.319 1.00 96.44 213 CYS A N 1
ATOM 1745 C CA . CYS A 1 213 ? -3.226 10.183 6.985 1.00 96.44 213 CYS A CA 1
ATOM 1746 C C . CYS A 1 213 ? -4.257 10.551 5.905 1.00 96.44 213 CYS A C 1
ATOM 1748 O O . CYS A 1 213 ? -3.874 11.045 4.845 1.00 96.44 213 CYS A O 1
ATOM 1750 N N . LEU A 1 214 ? -5.557 10.384 6.175 1.00 94.75 214 LEU A N 1
ATOM 1751 C CA . LEU A 1 214 ? -6.626 10.757 5.239 1.00 94.75 214 LEU A CA 1
ATOM 1752 C C . LEU A 1 214 ? -6.633 12.255 4.930 1.00 94.75 214 LEU A C 1
ATOM 1754 O O . LEU A 1 214 ? -6.854 12.629 3.781 1.00 94.75 214 LEU A O 1
ATOM 1758 N N . GLU A 1 215 ? -6.326 13.109 5.908 1.00 95.19 215 GLU A N 1
ATOM 1759 C CA . GLU A 1 215 ? -6.221 14.549 5.667 1.00 95.19 215 GLU A CA 1
ATOM 1760 C C . GLU A 1 215 ? -5.075 14.898 4.720 1.00 95.19 215 GLU A C 1
ATOM 1762 O O . GLU A 1 215 ? -5.244 15.749 3.846 1.00 95.19 215 GLU A O 1
ATOM 1767 N N . ARG A 1 216 ? -3.951 14.180 4.796 1.00 92.38 216 ARG A N 1
ATOM 1768 C CA . ARG A 1 216 ? -2.844 14.350 3.841 1.00 92.38 216 ARG A CA 1
ATOM 1769 C C . ARG A 1 216 ? -3.248 13.930 2.431 1.00 92.38 216 ARG A C 1
ATOM 1771 O O . ARG A 1 216 ? -2.937 14.633 1.473 1.00 92.38 216 ARG A O 1
ATOM 1778 N N . VAL A 1 217 ? -3.977 12.818 2.299 1.00 89.31 217 VAL A N 1
ATOM 1779 C CA . VAL A 1 217 ? -4.509 12.355 1.004 1.00 89.31 217 VAL A CA 1
ATOM 1780 C C . VAL A 1 217 ? -5.518 13.359 0.438 1.00 89.31 217 VAL A C 1
ATOM 1782 O O . VAL A 1 217 ? -5.481 13.674 -0.752 1.00 89.31 217 VAL A O 1
ATOM 1785 N N . ARG A 1 218 ? -6.388 13.920 1.286 1.00 88.75 218 ARG A N 1
ATOM 1786 C CA . ARG A 1 218 ? -7.326 14.982 0.902 1.00 88.75 218 ARG A CA 1
ATOM 1787 C C . ARG A 1 218 ? -6.580 16.202 0.363 1.00 88.75 218 ARG A C 1
ATOM 1789 O O . ARG A 1 218 ? -6.908 16.672 -0.726 1.00 88.75 218 ARG A O 1
ATOM 1796 N N . GLU A 1 219 ? -5.596 16.701 1.110 1.00 87.44 219 GLU A N 1
ATOM 1797 C CA . GLU A 1 219 ? -4.825 17.913 0.796 1.00 87.44 219 GLU A CA 1
ATOM 1798 C C . GLU A 1 219 ? -3.965 17.781 -0.462 1.00 87.44 219 GLU A C 1
ATOM 1800 O O . GLU A 1 219 ? -3.807 18.763 -1.188 1.00 87.44 219 GLU A O 1
ATOM 1805 N N . ALA A 1 220 ? -3.470 16.578 -0.766 1.00 79.62 220 ALA A N 1
ATOM 1806 C CA . ALA A 1 220 ? -2.745 16.308 -2.006 1.00 79.62 220 ALA A CA 1
ATOM 1807 C C . ALA A 1 220 ? -3.596 16.579 -3.263 1.00 79.62 220 ALA A C 1
ATOM 1809 O O . ALA A 1 220 ? -3.048 16.836 -4.334 1.00 79.62 220 ALA A O 1
ATOM 1810 N N . GLY A 1 221 ? -4.933 16.532 -3.149 1.00 70.00 221 GLY A N 1
ATOM 1811 C CA . GLY A 1 221 ? -5.857 16.814 -4.255 1.00 70.00 221 GLY A CA 1
ATOM 1812 C C . GLY A 1 221 ? -5.748 15.827 -5.424 1.00 70.00 221 GLY A C 1
ATOM 1813 O O . GLY A 1 221 ? -6.225 16.118 -6.522 1.00 70.00 221 GLY A O 1
ATOM 1814 N N . GLY A 1 222 ? -5.089 14.689 -5.197 1.00 72.69 222 GLY A N 1
ATOM 1815 C CA . GLY A 1 222 ? -4.893 13.633 -6.176 1.00 72.69 222 GLY A CA 1
ATOM 1816 C C . GLY A 1 222 ? -6.119 12.739 -6.330 1.00 72.69 222 GLY A C 1
ATOM 1817 O O . GLY A 1 222 ? -7.234 13.068 -5.917 1.00 72.69 222 GLY A O 1
ATOM 1818 N N . PHE A 1 223 ? -5.917 11.586 -6.963 1.00 71.00 223 PHE A N 1
ATOM 1819 C CA . PHE A 1 223 ? -7.014 10.686 -7.311 1.00 71.00 223 PHE A CA 1
ATOM 1820 C C . PHE A 1 223 ? -7.743 10.151 -6.063 1.00 71.00 223 PHE A C 1
ATOM 1822 O O . PHE A 1 223 ? -8.971 10.044 -6.053 1.00 71.00 223 PHE A O 1
ATOM 1829 N N . LEU A 1 224 ? -6.996 9.856 -4.995 1.00 78.75 224 LEU A N 1
ATOM 1830 C CA . LEU A 1 224 ? -7.539 9.263 -3.771 1.00 78.75 224 LEU A CA 1
ATOM 1831 C C . LEU A 1 224 ? -8.200 10.304 -2.853 1.00 78.75 224 LEU A C 1
ATOM 1833 O O . LEU A 1 224 ? -8.852 9.930 -1.881 1.00 78.75 224 LEU A O 1
ATOM 1837 N N . SER A 1 225 ? -8.089 11.600 -3.172 1.00 78.44 225 SER A N 1
ATOM 1838 C CA . SER A 1 225 ? -8.650 12.697 -2.370 1.00 78.44 225 SER A CA 1
ATOM 1839 C C . SER A 1 225 ? -10.168 12.571 -2.188 1.00 78.44 225 SER A C 1
ATOM 1841 O O . SER A 1 225 ? -10.671 12.742 -1.081 1.00 78.44 225 SER A O 1
ATOM 1843 N N . SER A 1 226 ? -10.899 12.187 -3.243 1.00 77.44 226 SER A N 1
ATOM 1844 C CA . SER A 1 226 ? -12.352 11.961 -3.162 1.00 77.44 226 SER A CA 1
ATOM 1845 C C . SER A 1 226 ? -12.712 10.841 -2.178 1.00 77.44 226 SER A C 1
ATOM 1847 O O . SER A 1 226 ? -13.504 11.057 -1.266 1.00 77.44 226 SER A O 1
ATOM 1849 N N . GLN A 1 227 ? -12.046 9.688 -2.290 1.00 80.19 227 GLN A N 1
ATOM 1850 C CA . GLN A 1 227 ? -12.251 8.546 -1.394 1.00 80.19 227 GLN A CA 1
ATOM 1851 C C . GLN A 1 227 ? -11.838 8.865 0.050 1.00 80.19 227 GLN A C 1
ATOM 1853 O O . GLN A 1 227 ? -12.470 8.391 0.991 1.00 80.19 227 GLN A O 1
ATOM 1858 N N . ALA A 1 228 ? -10.804 9.691 0.241 1.00 87.00 228 ALA A N 1
ATOM 1859 C CA . ALA A 1 228 ? -10.400 10.167 1.559 1.00 87.00 228 ALA A CA 1
ATOM 1860 C C . ALA A 1 228 ? -11.459 11.066 2.201 1.00 87.00 228 ALA A C 1
ATOM 1862 O O . ALA A 1 228 ? -11.744 10.901 3.385 1.00 87.00 228 ALA A O 1
ATOM 1863 N N . ILE A 1 229 ? -12.074 11.972 1.435 1.00 86.62 229 ILE A N 1
ATOM 1864 C CA . ILE A 1 229 ? -13.180 12.813 1.914 1.00 86.62 229 ILE A CA 1
ATOM 1865 C C . ILE A 1 229 ? -14.375 11.947 2.321 1.00 86.62 229 ILE A C 1
ATOM 1867 O O . ILE A 1 229 ? -14.929 12.155 3.400 1.00 86.62 229 ILE A O 1
ATOM 1871 N N . ASP A 1 230 ? -14.753 10.975 1.492 1.00 85.94 230 ASP A N 1
ATOM 1872 C CA . ASP A 1 230 ? -15.874 10.077 1.781 1.00 85.94 230 ASP A CA 1
ATOM 1873 C C . ASP A 1 230 ? -15.630 9.285 3.071 1.00 85.94 230 ASP A C 1
ATOM 1875 O O . ASP A 1 230 ? -16.466 9.303 3.977 1.00 85.94 230 ASP A O 1
ATOM 1879 N N . LEU A 1 231 ? -14.440 8.696 3.220 1.00 87.81 231 LEU A N 1
ATOM 1880 C CA . LEU A 1 231 ? -14.082 7.945 4.419 1.00 87.81 231 LEU A CA 1
ATOM 1881 C C . LEU A 1 231 ? -14.005 8.835 5.671 1.00 87.81 231 LEU A C 1
ATOM 1883 O O . LEU A 1 231 ? -14.468 8.436 6.737 1.00 87.81 231 LEU A O 1
ATOM 1887 N N . LEU A 1 232 ? -13.479 10.059 5.566 1.00 91.69 232 LEU A N 1
ATOM 1888 C CA . LEU A 1 232 ? -13.490 11.026 6.671 1.00 91.69 232 LEU A CA 1
ATOM 1889 C C . LEU A 1 232 ? -14.918 11.362 7.123 1.00 91.69 232 LEU A C 1
ATOM 1891 O O . LEU A 1 232 ? -15.184 11.389 8.326 1.00 91.69 232 LEU A O 1
ATOM 1895 N N . ASN A 1 233 ? -15.835 11.569 6.174 1.00 89.06 233 ASN A N 1
ATOM 1896 C CA . ASN A 1 233 ? -17.244 11.826 6.470 1.00 89.06 233 ASN A CA 1
ATOM 1897 C C . ASN A 1 233 ? -17.904 10.619 7.151 1.00 89.06 233 ASN A C 1
ATOM 1899 O O . ASN A 1 233 ? -18.681 10.793 8.089 1.00 89.06 233 ASN A O 1
ATOM 1903 N N . GLU A 1 234 ? -17.611 9.396 6.705 1.00 86.25 234 GLU A N 1
ATOM 1904 C CA . GLU A 1 234 ? -18.118 8.178 7.345 1.00 86.25 234 GLU A CA 1
ATOM 1905 C C . GLU A 1 234 ? -17.634 8.059 8.795 1.00 86.25 234 GLU A C 1
ATOM 1907 O O . GLU A 1 234 ? -18.454 7.833 9.684 1.00 86.25 234 GLU A O 1
ATOM 1912 N N . LEU A 1 235 ? -16.350 8.331 9.058 1.00 86.50 235 LEU A N 1
ATOM 1913 C CA . LEU A 1 235 ? -15.788 8.321 10.415 1.00 86.50 235 LEU A CA 1
ATOM 1914 C C . LEU A 1 235 ? -16.420 9.379 11.336 1.00 86.50 235 LEU A C 1
ATOM 1916 O O . LEU A 1 235 ? -16.481 9.200 12.553 1.00 86.50 235 LEU A O 1
ATOM 1920 N N . ASP A 1 236 ? -16.863 10.515 10.796 1.00 84.50 236 ASP A N 1
ATOM 1921 C CA . ASP A 1 236 ? -17.570 11.546 11.568 1.00 84.50 236 ASP A CA 1
ATOM 1922 C C . ASP A 1 236 ? -19.015 11.165 11.903 1.00 84.50 236 ASP A C 1
ATOM 1924 O O . ASP A 1 236 ? -19.530 11.594 12.938 1.00 84.50 236 ASP A O 1
ATOM 1928 N N . ASN A 1 237 ? -19.646 10.333 11.074 1.00 75.56 237 ASN A N 1
ATOM 1929 C CA . ASN A 1 237 ? -21.022 9.871 11.260 1.00 75.56 237 ASN A CA 1
ATOM 1930 C C . ASN A 1 237 ? -21.147 8.654 12.194 1.00 75.56 237 ASN A C 1
ATOM 1932 O O . ASN A 1 237 ? -22.256 8.331 12.614 1.00 75.56 237 ASN A O 1
ATOM 1936 N N . THR A 1 238 ? -20.041 7.987 12.531 1.00 63.94 238 THR A N 1
ATOM 1937 C CA . THR A 1 238 ? -19.990 6.833 13.452 1.00 63.94 238 THR A CA 1
ATOM 1938 C C . THR A 1 238 ? -19.841 7.217 14.937 1.00 63.94 238 THR A C 1
ATOM 1940 O O . THR A 1 238 ? -19.629 6.348 15.780 1.00 63.94 238 THR A O 1
ATOM 1943 N N . LYS A 1 239 ? -19.946 8.511 15.281 1.00 51.38 239 LYS A N 1
ATOM 1944 C CA . LYS A 1 239 ? -19.945 9.035 16.666 1.00 51.38 239 LYS A CA 1
ATOM 1945 C C . LYS A 1 239 ? -21.351 9.157 17.250 1.00 51.38 239 LYS A C 1
ATOM 1947 O O . LYS A 1 239 ? -21.495 8.868 18.460 1.00 51.38 239 LYS A O 1
#

Organism: NCBI:txid305507